Protein AF-0000000080311339 (afdb_homodimer)

pLDDT: mean 95.9, std 7.0, range [43.91, 98.94]

Solvent-accessible surface area (backbone atoms only — not comparable to full-atom values): 16465 Å² total; per-residue (Å²): 103,70,73,50,52,74,76,38,59,63,60,58,50,48,17,51,49,22,22,53,54,33,23,54,54,43,28,53,32,25,46,49,15,40,75,66,72,46,72,37,59,58,31,34,55,30,11,44,44,41,32,38,57,71,41,39,68,38,54,47,36,11,45,46,13,44,55,52,16,37,51,41,5,44,51,27,1,46,49,27,18,50,73,60,71,43,64,85,48,75,22,31,88,80,69,44,49,48,74,55,42,22,50,12,36,8,49,5,33,7,50,28,44,18,48,22,53,67,65,72,22,50,23,49,32,16,24,10,34,4,29,34,32,24,39,31,76,56,60,57,74,70,48,54,52,39,43,55,50,36,50,52,52,51,47,51,47,41,43,51,56,36,41,74,66,69,39,86,48,46,84,37,63,38,77,70,131,102,70,71,51,53,75,75,38,60,64,60,58,50,49,18,50,49,23,22,53,52,32,24,54,56,44,28,54,32,26,47,48,15,39,76,68,71,45,71,36,58,61,32,33,55,28,11,44,45,40,32,38,57,73,41,38,68,38,55,48,36,12,43,45,13,43,54,51,17,37,50,42,4,44,50,28,1,46,49,26,18,50,73,60,71,43,66,84,49,75,22,32,88,80,70,44,50,47,74,55,42,23,50,11,35,9,49,5,32,6,50,28,42,18,48,22,53,68,64,71,21,51,21,47,33,15,23,10,34,4,28,35,33,23,39,30,76,55,62,58,73,70,49,54,51,38,44,54,50,36,50,50,51,51,46,51,48,43,43,50,55,35,43,74,65,68,40,87,48,46,86,35,64,39,74,69,130

Sequence (354 aa):
MSALLERFPERTVWAGFVFVAGFAAIAALAAVARATGSPFIFPSLGATAFLHFTTPLAPSASPRNTLVGHAIGIACGFGALWLVGLDEAPSAILAGVSDARVIAVAASLAATGALMVLLRASHPPAGATALIVSLGLVSGPLHLGVIELAVAALTLQAIVINRLAGIAYPVWTSREPMSALLERFPERTVWAGFVFVAGFAAIAALAAVARATGSPFIFPSLGATAFLHFTTPLAPSASPRNTLVGHAIGIACGFGALWLVGLDEAPSAILAGVSDARVIAVAASLAATGALMVLLRASHPPAGATALIVSLGLVSGPLHLGVIELAVAALTLQAIVINRLAGIAYPVWTSREP

Radius of gyration: 18.61 Å; Cα contacts (8 Å, |Δi|>4): 719; chains: 2; bounding box: 55×47×41 Å

InterPro domains:
  IPR007065 HPP [PTHR33741] (17-171)
  IPR058581 HPP, transmembrane region [PF04982] (17-170)

Structure (mmCIF, N/CA/C/O backbone):
data_AF-0000000080311339-model_v1
#
loop_
_entity.id
_entity.type
_entity.pdbx_description
1 polymer 'HPP family protein'
#
loop_
_atom_site.group_PDB
_atom_site.id
_atom_site.type_symbol
_atom_site.label_atom_id
_atom_site.label_alt_id
_atom_site.label_comp_id
_atom_site.label_asym_id
_atom_site.label_entity_id
_atom_site.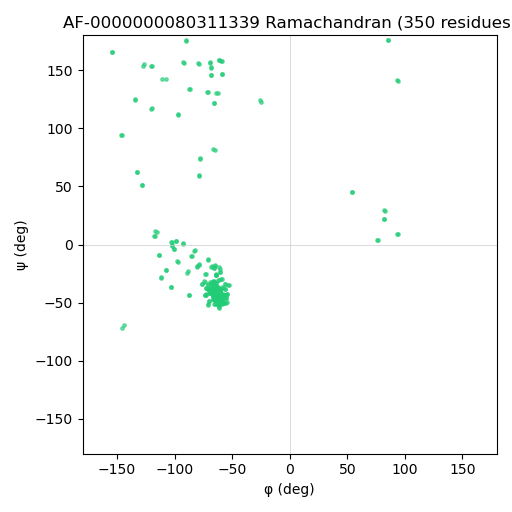label_seq_id
_atom_site.pdbx_PDB_ins_code
_atom_site.Cartn_x
_atom_site.Cartn_y
_atom_site.Cartn_z
_atom_site.occupancy
_atom_site.B_iso_or_equiv
_atom_site.auth_seq_id
_atom_site.auth_comp_id
_atom_site.auth_asym_id
_atom_site.auth_atom_id
_atom_site.pdbx_PDB_model_num
ATOM 1 N N . MET A 1 1 ? 23.734 12.781 7.844 1 74.19 1 MET A N 1
ATOM 2 C CA . MET A 1 1 ? 22.703 13.523 7.125 1 74.19 1 MET A CA 1
ATOM 3 C C . MET A 1 1 ? 22.984 15.023 7.156 1 74.19 1 MET A C 1
ATOM 5 O O . MET A 1 1 ? 22.922 15.688 6.121 1 74.19 1 MET A O 1
ATOM 9 N N . SER A 1 2 ? 23.453 15.562 8.25 1 74.94 2 SER A N 1
ATOM 10 C CA . SER A 1 2 ? 23.688 16.984 8.398 1 74.94 2 SER A CA 1
ATOM 11 C C . SER A 1 2 ? 24.797 17.469 7.469 1 74.94 2 SER A C 1
ATOM 13 O O . SER A 1 2 ? 24.688 18.531 6.859 1 74.94 2 SER A O 1
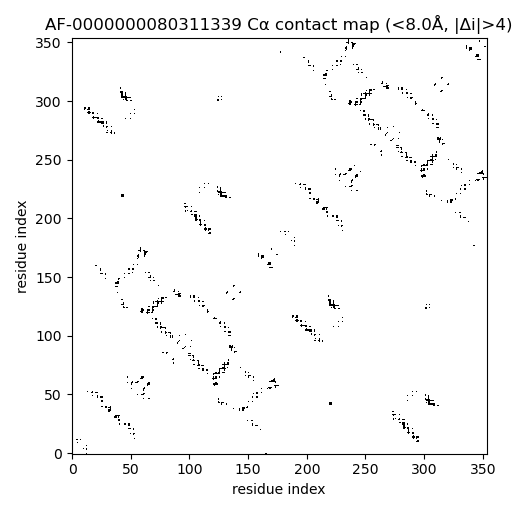ATOM 15 N N . ALA A 1 3 ? 25.812 16.703 7.363 1 83.06 3 ALA A N 1
ATOM 16 C CA . ALA A 1 3 ? 26.922 17.094 6.512 1 83.06 3 ALA A CA 1
ATOM 17 C C . ALA A 1 3 ? 26.5 17.172 5.047 1 83.06 3 ALA A C 1
ATOM 19 O O . ALA A 1 3 ? 26.953 18.047 4.305 1 83.06 3 ALA A O 1
ATOM 20 N N . LEU A 1 4 ? 25.609 16.219 4.629 1 83 4 LEU A N 1
ATOM 21 C CA . LEU A 1 4 ? 25.125 16.188 3.252 1 83 4 LEU A CA 1
ATOM 22 C C . LEU A 1 4 ? 24.219 17.375 2.961 1 83 4 LEU A C 1
ATOM 24 O O . LEU A 1 4 ? 24.219 17.891 1.843 1 83 4 LEU A O 1
ATOM 28 N N . LEU A 1 5 ? 23.547 17.75 3.99 1 84.88 5 LEU A N 1
ATOM 29 C CA . LEU A 1 5 ? 22.609 18.859 3.855 1 84.88 5 LEU A CA 1
ATOM 30 C C . LEU A 1 5 ? 23.344 20.172 3.623 1 84.88 5 LEU A C 1
ATOM 32 O O . LEU A 1 5 ? 22.75 21.141 3.156 1 84.88 5 LEU A O 1
ATOM 36 N N . GLU A 1 6 ? 24.578 20.188 3.949 1 86.94 6 GLU A N 1
ATOM 37 C CA . GLU A 1 6 ? 25.406 21.375 3.695 1 86.94 6 GLU A CA 1
ATOM 38 C C . GLU A 1 6 ? 25.875 21.422 2.242 1 86.94 6 GLU A C 1
ATOM 40 O O . GLU A 1 6 ? 26.219 22.484 1.728 1 86.94 6 GLU A O 1
ATOM 45 N N . ARG A 1 7 ? 25.812 20.281 1.612 1 90.44 7 ARG A N 1
ATOM 46 C CA . ARG A 1 7 ? 26.438 20.188 0.298 1 90.44 7 ARG A CA 1
ATOM 47 C C . ARG A 1 7 ? 25.391 20.031 -0.799 1 90.44 7 ARG A C 1
ATOM 49 O O . ARG A 1 7 ? 25.609 20.453 -1.936 1 90.44 7 ARG A O 1
ATOM 56 N N . PHE A 1 8 ? 24.234 19.438 -0.446 1 90.94 8 PHE A N 1
ATOM 57 C CA . PHE A 1 8 ? 23.203 19.094 -1.429 1 90.94 8 PHE A CA 1
ATOM 58 C C . PHE A 1 8 ? 21.859 19.656 -1.016 1 90.94 8 PHE A C 1
ATOM 60 O O . PHE A 1 8 ? 21.609 19.922 0.166 1 90.94 8 PHE A O 1
ATOM 67 N N . PRO A 1 9 ? 21.031 19.875 -2.088 1 93.88 9 PRO A N 1
ATOM 68 C CA . PRO A 1 9 ? 19.688 20.312 -1.741 1 93.88 9 PRO A CA 1
ATOM 69 C C . PRO A 1 9 ? 18.953 19.312 -0.837 1 93.88 9 PRO A C 1
ATOM 71 O O . PRO A 1 9 ? 19.156 18.094 -0.97 1 93.88 9 PRO A O 1
ATOM 74 N N . GLU A 1 10 ? 18.125 19.859 0.021 1 94.62 10 GLU A N 1
ATOM 75 C CA . GLU A 1 10 ? 17.422 19.078 1.03 1 94.62 10 GLU A CA 1
ATOM 76 C C . GLU A 1 10 ? 16.641 17.922 0.394 1 94.62 10 GLU A C 1
ATOM 78 O O . GLU A 1 10 ? 16.656 16.797 0.902 1 94.62 10 GLU A O 1
ATOM 83 N N . ARG A 1 11 ? 16 18.156 -0.676 1 96.38 11 ARG A N 1
ATOM 84 C CA . ARG A 1 11 ? 15.18 17.156 -1.339 1 96.38 11 ARG A CA 1
ATOM 85 C C . ARG A 1 11 ? 16.047 16 -1.859 1 96.38 11 ARG A C 1
ATOM 87 O O . ARG A 1 11 ? 15.641 14.844 -1.793 1 96.38 11 ARG A O 1
ATOM 94 N N . THR A 1 12 ? 17.203 16.281 -2.375 1 97.06 12 THR A N 1
ATOM 95 C CA . THR A 1 12 ? 18.125 15.258 -2.883 1 97.06 12 THR A CA 1
ATOM 96 C C . THR A 1 12 ? 18.656 14.398 -1.743 1 97.06 12 THR A C 1
ATOM 98 O O . THR A 1 12 ? 18.781 13.18 -1.882 1 97.06 12 THR A O 1
ATOM 101 N N . VAL A 1 13 ? 18.953 15.039 -0.673 1 97.12 13 VAL A N 1
ATOM 102 C CA . VAL A 1 13 ? 19.453 14.312 0.491 1 97.12 13 VAL A CA 1
ATOM 103 C C . VAL A 1 13 ? 18.359 13.383 1.021 1 97.12 13 VAL A C 1
ATOM 105 O O . VAL A 1 13 ? 18.625 12.219 1.346 1 97.12 13 VAL A O 1
ATOM 108 N N . TRP A 1 14 ? 17.172 13.953 1.056 1 97.31 14 TRP A N 1
ATOM 109 C CA . TRP A 1 14 ? 16.047 13.156 1.528 1 97.31 14 TRP A CA 1
ATOM 110 C C . TRP A 1 14 ? 15.789 11.977 0.597 1 97.31 14 TRP A C 1
ATOM 112 O O . TRP A 1 14 ? 15.547 10.859 1.055 1 97.31 14 TRP A O 1
ATOM 122 N N . ALA A 1 15 ? 15.867 12.25 -0.652 1 98.44 15 ALA A N 1
ATOM 123 C CA . ALA A 1 15 ? 15.703 11.18 -1.634 1 98.44 15 ALA A CA 1
ATOM 124 C C . ALA A 1 15 ? 16.766 10.102 -1.452 1 98.44 15 ALA A C 1
ATOM 126 O O . ALA A 1 15 ? 16.469 8.906 -1.574 1 98.44 15 ALA A O 1
ATOM 127 N N . GLY A 1 16 ? 17.984 10.492 -1.188 1 98.38 16 GLY A N 1
ATOM 128 C CA . GLY A 1 16 ? 19.062 9.547 -0.918 1 98.38 16 GLY A CA 1
ATOM 129 C C . GLY A 1 16 ? 18.812 8.711 0.322 1 98.38 16 GLY A C 1
ATOM 130 O O . GLY A 1 16 ? 19.047 7.496 0.312 1 98.38 16 GLY A O 1
ATOM 131 N N . PHE A 1 17 ? 18.328 9.398 1.363 1 98.5 17 PHE A N 1
ATOM 132 C CA . PHE A 1 17 ? 18 8.688 2.592 1 98.5 17 PHE A CA 1
ATOM 133 C C . PHE A 1 17 ? 16.922 7.641 2.34 1 98.5 17 PHE A C 1
ATOM 135 O O . PHE A 1 17 ? 17.062 6.488 2.762 1 98.5 17 PHE A O 1
ATOM 142 N N . VAL A 1 18 ? 15.914 8.047 1.629 1 98.81 18 VAL A N 1
ATOM 143 C CA . VAL A 1 18 ? 14.789 7.16 1.328 1 98.81 18 VAL A CA 1
ATOM 144 C C . VAL A 1 18 ? 15.273 5.98 0.492 1 98.81 18 VAL A C 1
ATOM 146 O O . VAL A 1 18 ? 14.867 4.84 0.724 1 98.81 18 VAL A O 1
ATOM 149 N N . PHE A 1 19 ? 16.141 6.215 -0.416 1 98.94 19 PHE A N 1
ATOM 150 C CA . PHE A 1 19 ? 16.703 5.164 -1.259 1 98.94 19 PHE A CA 1
ATOM 151 C C . PHE A 1 19 ? 17.469 4.148 -0.421 1 98.94 19 PHE A C 1
ATOM 153 O O . PHE A 1 19 ? 17.188 2.947 -0.482 1 98.94 19 PHE A O 1
ATOM 160 N N . VAL A 1 20 ? 18.375 4.629 0.403 1 98.88 20 VAL A N 1
ATOM 161 C CA . VAL A 1 20 ? 19.281 3.76 1.157 1 98.88 20 VAL A CA 1
ATOM 162 C C . VAL A 1 20 ? 18.484 3.006 2.227 1 98.88 20 VAL A C 1
ATOM 164 O O . VAL A 1 20 ? 18.641 1.793 2.385 1 98.88 20 VAL A O 1
ATOM 167 N N . ALA A 1 21 ? 17.688 3.74 2.953 1 98.94 21 ALA A N 1
ATOM 168 C CA . ALA A 1 21 ? 16.891 3.129 4.02 1 98.94 21 ALA A CA 1
ATOM 169 C C . ALA A 1 21 ? 15.938 2.082 3.457 1 98.94 21 ALA A C 1
ATOM 171 O O . ALA A 1 21 ? 15.844 0.974 3.988 1 98.94 21 ALA A O 1
ATOM 172 N N . GLY A 1 22 ? 15.234 2.445 2.363 1 98.94 22 GLY A N 1
ATOM 173 C CA . GLY A 1 22 ? 14.312 1.512 1.733 1 98.94 22 GLY A CA 1
ATOM 174 C C . GLY A 1 22 ? 15 0.276 1.185 1 98.94 22 GLY A C 1
ATOM 175 O O . GLY A 1 22 ? 14.5 -0.841 1.35 1 98.94 22 GLY A O 1
ATOM 176 N N . PHE A 1 23 ? 16.141 0.493 0.56 1 98.94 23 PHE A N 1
ATOM 177 C CA . PHE A 1 23 ? 16.891 -0.626 0.013 1 98.94 23 PHE A CA 1
ATOM 178 C C . PHE A 1 23 ? 17.312 -1.591 1.118 1 98.94 23 PHE A C 1
ATOM 180 O O . PHE A 1 23 ? 17.078 -2.799 1.013 1 98.94 23 PHE A O 1
ATOM 187 N N . ALA A 1 24 ? 17.906 -1.063 2.121 1 98.94 24 ALA A N 1
ATOM 188 C CA . ALA A 1 24 ? 18.422 -1.883 3.217 1 98.94 24 ALA A CA 1
ATOM 189 C C . ALA A 1 24 ? 17.297 -2.654 3.896 1 98.94 24 ALA A C 1
ATOM 191 O O . ALA A 1 24 ? 17.422 -3.852 4.16 1 98.94 24 ALA A O 1
ATOM 192 N N . ALA A 1 25 ? 16.203 -1.975 4.18 1 98.94 25 ALA A N 1
ATOM 193 C CA . ALA A 1 25 ? 15.102 -2.582 4.91 1 98.94 25 ALA A CA 1
ATOM 194 C C . ALA A 1 25 ? 14.469 -3.715 4.109 1 98.94 25 ALA A C 1
ATOM 196 O O . ALA A 1 25 ? 14.281 -4.82 4.625 1 98.94 25 ALA A O 1
ATOM 197 N N . ILE A 1 26 ? 14.18 -3.49 2.842 1 98.94 26 ILE A N 1
ATOM 198 C CA . ILE A 1 26 ? 13.492 -4.469 2.004 1 98.94 26 ILE A CA 1
ATOM 199 C C . ILE A 1 26 ? 14.445 -5.613 1.664 1 98.94 26 ILE A C 1
ATOM 201 O O . ILE A 1 26 ? 14.047 -6.777 1.639 1 98.94 26 ILE A O 1
ATOM 205 N N . ALA A 1 27 ? 15.734 -5.309 1.441 1 98.94 27 ALA A N 1
ATOM 206 C CA . ALA A 1 27 ? 16.719 -6.355 1.17 1 98.94 27 ALA A CA 1
ATOM 207 C C . ALA A 1 27 ? 16.828 -7.328 2.338 1 98.94 27 ALA A C 1
ATOM 209 O O . ALA A 1 27 ? 16.922 -8.539 2.137 1 98.94 27 ALA A O 1
ATOM 210 N N . ALA A 1 28 ? 16.844 -6.809 3.506 1 98.94 28 ALA A N 1
ATOM 211 C CA . ALA A 1 28 ? 16.953 -7.652 4.691 1 98.94 28 ALA A CA 1
ATOM 212 C C . ALA A 1 28 ? 15.773 -8.617 4.785 1 98.94 28 ALA A C 1
ATOM 214 O O . ALA A 1 28 ? 15.953 -9.812 5.043 1 98.94 28 ALA A O 1
ATOM 215 N N . LEU A 1 29 ? 14.57 -8.109 4.574 1 98.94 29 LEU A N 1
ATOM 216 C CA . LEU A 1 29 ? 13.383 -8.953 4.656 1 98.94 29 LEU A CA 1
ATOM 217 C C . LEU A 1 29 ? 13.352 -9.961 3.514 1 98.94 29 LEU A C 1
ATOM 219 O O . LEU A 1 29 ? 12.961 -11.117 3.711 1 98.94 29 LEU A O 1
ATOM 223 N N . ALA A 1 30 ? 13.719 -9.523 2.35 1 98.88 30 ALA A N 1
ATOM 224 C CA . ALA A 1 30 ? 13.773 -10.422 1.199 1 98.88 30 ALA A CA 1
ATOM 225 C C . ALA A 1 30 ? 14.805 -11.523 1.411 1 98.88 30 ALA A C 1
ATOM 227 O O . ALA A 1 30 ? 14.602 -12.664 0.979 1 98.88 30 ALA A O 1
ATOM 228 N N . ALA A 1 31 ? 15.906 -11.195 2.047 1 98.88 31 ALA A N 1
ATOM 229 C CA . ALA A 1 31 ? 16.922 -12.195 2.365 1 98.88 31 ALA A CA 1
ATOM 230 C C . ALA A 1 31 ? 16.375 -13.242 3.33 1 98.88 31 ALA A C 1
ATOM 232 O O . ALA A 1 31 ? 16.703 -14.43 3.219 1 98.88 31 ALA A O 1
ATOM 233 N N . VAL A 1 32 ? 15.602 -12.82 4.277 1 98.81 32 VAL A N 1
ATOM 234 C CA . VAL A 1 32 ? 14.961 -13.766 5.195 1 98.81 32 VAL A CA 1
ATOM 235 C C . VAL A 1 32 ? 14.016 -14.68 4.426 1 98.81 32 VAL A C 1
ATOM 237 O O . VAL A 1 32 ? 13.977 -15.891 4.664 1 98.81 32 VAL A O 1
ATOM 240 N N . ALA A 1 33 ? 13.234 -14.047 3.521 1 98.5 33 ALA A N 1
ATOM 241 C CA . ALA A 1 33 ? 12.344 -14.844 2.684 1 98.5 33 ALA A CA 1
ATOM 242 C C . ALA A 1 33 ? 13.125 -15.883 1.883 1 98.5 33 ALA A C 1
ATOM 244 O O . ALA A 1 33 ? 12.695 -17.031 1.771 1 98.5 33 ALA A O 1
ATOM 245 N N . ARG A 1 34 ? 14.234 -15.438 1.341 1 98.38 34 ARG A N 1
ATOM 246 C CA . ARG A 1 34 ? 15.094 -16.328 0.569 1 98.38 34 ARG A CA 1
ATOM 247 C C . ARG A 1 34 ? 15.617 -17.469 1.435 1 98.38 34 ARG A C 1
ATOM 249 O O . ARG A 1 34 ? 15.609 -18.625 1.013 1 98.38 34 ARG A O 1
ATOM 256 N N . ALA A 1 35 ? 16.016 -17.203 2.588 1 98.38 35 ALA A N 1
ATOM 257 C CA . ALA A 1 35 ? 16.656 -18.172 3.471 1 98.38 35 ALA A CA 1
ATOM 258 C C . ALA A 1 35 ? 15.625 -19.156 4.039 1 98.38 35 ALA A C 1
ATOM 260 O O . ALA A 1 35 ? 15.938 -20.328 4.27 1 98.38 35 ALA A O 1
ATOM 261 N N . THR A 1 36 ? 14.383 -18.719 4.246 1 97.12 36 THR A N 1
ATOM 262 C CA . THR A 1 36 ? 13.422 -19.547 4.98 1 97.12 36 THR A CA 1
ATOM 263 C C . THR A 1 36 ? 12.383 -20.125 4.039 1 97.12 36 THR A C 1
ATOM 265 O O . THR A 1 36 ? 11.672 -21.078 4.395 1 97.12 36 THR A O 1
ATOM 268 N N . GLY A 1 37 ? 12.211 -19.516 2.936 1 95.69 37 GLY A N 1
ATOM 269 C CA . GLY A 1 37 ? 11.141 -19.906 2.037 1 95.69 37 GLY A CA 1
ATOM 270 C C . GLY A 1 37 ? 9.773 -19.422 2.492 1 95.69 37 GLY A C 1
ATOM 271 O O . GLY A 1 37 ? 8.758 -19.766 1.879 1 95.69 37 GLY A O 1
ATOM 272 N N . SER A 1 38 ? 9.742 -18.656 3.572 1 95.44 38 SER A N 1
ATOM 273 C CA . SER A 1 38 ? 8.5 -18.125 4.105 1 95.44 38 SER A CA 1
ATOM 274 C C . SER A 1 38 ? 8.203 -16.734 3.529 1 95.44 38 SER A C 1
ATOM 276 O O . SER A 1 38 ? 9.109 -16.062 3.045 1 95.44 38 SER A O 1
ATOM 278 N N . PRO A 1 39 ? 6.988 -16.344 3.531 1 95.62 39 PRO A N 1
ATOM 279 C CA . PRO A 1 39 ? 6.625 -15.086 2.871 1 95.62 39 PRO A CA 1
ATOM 280 C C . PRO A 1 39 ? 6.977 -13.859 3.707 1 95.62 39 PRO A C 1
ATOM 282 O O . PRO A 1 39 ? 6.086 -13.117 4.129 1 95.62 39 PRO A O 1
ATOM 285 N N . PHE A 1 40 ? 8.266 -13.5 3.797 1 98.38 40 PHE A N 1
ATOM 286 C CA . PHE A 1 40 ? 8.75 -12.352 4.551 1 98.38 40 PHE A CA 1
ATOM 287 C C . PHE A 1 40 ? 8.852 -11.125 3.656 1 98.38 40 PHE A C 1
ATOM 289 O O . PHE A 1 40 ? 9.297 -10.062 4.102 1 98.38 40 PHE A O 1
ATOM 296 N N . ILE A 1 41 ? 8.492 -11.297 2.4 1 98.5 41 ILE A N 1
ATOM 297 C CA . ILE A 1 41 ? 8.438 -10.164 1.479 1 98.5 41 ILE A CA 1
ATOM 298 C C . ILE A 1 41 ? 7.141 -10.211 0.682 1 98.5 41 ILE A C 1
ATOM 300 O O . ILE A 1 41 ? 6.797 -11.242 0.101 1 98.5 41 ILE A O 1
ATOM 304 N N . PHE A 1 42 ? 6.359 -9.148 0.71 1 98 42 PHE A N 1
ATOM 305 C CA . PHE A 1 42 ? 5.074 -9.008 0.037 1 98 42 PHE A CA 1
ATOM 306 C C . PHE A 1 42 ? 4.77 -7.543 -0.245 1 98 42 PHE A C 1
ATOM 308 O O . PHE A 1 42 ? 5.391 -6.652 0.333 1 98 42 PHE A O 1
ATOM 315 N N . PRO A 1 43 ? 3.871 -7.23 -1.036 1 98.56 43 PRO A N 1
ATOM 316 C CA . PRO A 1 43 ? 3.719 -5.895 -1.614 1 98.56 43 PRO A CA 1
ATOM 317 C C . PRO A 1 43 ? 3.473 -4.82 -0.558 1 98.56 43 PRO A C 1
ATOM 319 O O . PRO A 1 43 ? 4.047 -3.729 -0.636 1 98.56 43 PRO A O 1
ATOM 322 N N . SER A 1 44 ? 2.668 -5.07 0.471 1 98.88 44 SER A N 1
ATOM 323 C CA . SER A 1 44 ? 2.297 -4.023 1.416 1 98.88 44 SER A CA 1
ATOM 324 C C . SER A 1 44 ? 3.508 -3.535 2.203 1 98.88 44 SER A C 1
ATOM 326 O O . SER A 1 44 ? 3.508 -2.414 2.719 1 98.88 44 SER A O 1
ATOM 328 N N . LEU A 1 45 ? 4.586 -4.312 2.279 1 98.94 45 LEU A N 1
ATOM 329 C CA . LEU A 1 45 ? 5.812 -3.887 2.943 1 98.94 45 LEU A CA 1
ATOM 330 C C . LEU A 1 45 ? 6.457 -2.725 2.199 1 98.94 45 LEU A C 1
ATOM 332 O O . LEU A 1 45 ? 7.094 -1.865 2.812 1 98.94 45 LEU A O 1
ATOM 336 N N . GLY A 1 46 ? 6.285 -2.729 0.891 1 98.94 46 GLY A N 1
ATOM 337 C CA . GLY A 1 46 ? 6.793 -1.604 0.121 1 98.94 46 GLY A CA 1
ATOM 338 C C . GLY A 1 46 ? 6.156 -0.282 0.5 1 98.94 46 GLY A C 1
ATOM 339 O O . GLY A 1 46 ? 6.852 0.716 0.693 1 98.94 46 GLY A O 1
ATOM 340 N N . ALA A 1 47 ? 4.836 -0.31 0.591 1 98.94 47 ALA A N 1
ATOM 341 C CA . ALA A 1 47 ? 4.109 0.892 0.993 1 98.94 47 ALA A CA 1
ATOM 342 C C . ALA A 1 47 ? 4.465 1.296 2.422 1 98.94 47 ALA A C 1
ATOM 344 O O . ALA A 1 47 ? 4.625 2.482 2.715 1 98.94 47 ALA A O 1
ATOM 345 N N . THR A 1 48 ? 4.605 0.341 3.303 1 98.94 48 THR A N 1
ATOM 346 C CA . THR A 1 48 ? 4.961 0.603 4.691 1 98.94 48 THR A CA 1
ATOM 347 C C . THR A 1 48 ? 6.363 1.202 4.789 1 98.94 48 THR A C 1
ATOM 349 O O . THR A 1 48 ? 6.566 2.211 5.465 1 98.94 48 THR A O 1
ATOM 352 N N . ALA A 1 49 ? 7.32 0.592 4.105 1 98.94 49 ALA A N 1
ATOM 353 C CA . ALA A 1 49 ? 8.688 1.105 4.121 1 98.94 49 ALA A CA 1
ATOM 354 C C . ALA A 1 49 ? 8.742 2.537 3.598 1 98.94 49 ALA A C 1
ATOM 356 O O . ALA A 1 49 ? 9.422 3.391 4.172 1 98.94 49 ALA A O 1
ATOM 357 N N . PHE A 1 50 ? 8.031 2.752 2.535 1 98.94 50 PHE A N 1
ATOM 358 C CA . PHE A 1 50 ? 7.996 4.098 1.973 1 98.94 50 PHE A CA 1
ATOM 359 C C . PHE A 1 50 ? 7.52 5.105 3.014 1 98.94 50 PHE A C 1
ATOM 361 O O . PHE A 1 50 ? 8.133 6.16 3.191 1 98.94 50 PHE A O 1
ATOM 368 N N . LEU A 1 51 ? 6.473 4.809 3.727 1 98.56 51 LEU A N 1
ATOM 369 C CA . LEU A 1 51 ? 5.949 5.711 4.746 1 98.56 51 LEU A CA 1
ATOM 370 C C . LEU A 1 51 ? 6.965 5.902 5.871 1 98.56 51 LEU A C 1
ATOM 372 O O . LEU A 1 51 ? 7.191 7.031 6.32 1 98.56 51 LEU A O 1
ATOM 376 N N . HIS A 1 52 ? 7.527 4.828 6.25 1 98.81 52 HIS A N 1
ATOM 377 C CA . HIS A 1 52 ? 8.461 4.859 7.371 1 98.81 52 HIS A CA 1
ATOM 378 C C . HIS A 1 52 ? 9.633 5.797 7.09 1 98.81 52 HIS A C 1
ATOM 380 O O . HIS A 1 52 ? 10.172 6.418 8.008 1 98.81 52 HIS A O 1
ATOM 386 N N . PHE A 1 53 ? 9.961 5.93 5.84 1 98.75 53 PHE A N 1
ATOM 387 C CA . PHE A 1 53 ? 11.219 6.613 5.57 1 98.75 53 PHE A CA 1
ATOM 388 C C . PHE A 1 53 ? 10.977 7.945 4.871 1 98.75 53 PHE A C 1
ATOM 390 O O . PHE A 1 53 ? 11.883 8.773 4.781 1 98.75 53 PHE A O 1
ATOM 397 N N . THR A 1 54 ? 9.742 8.195 4.449 1 98.44 54 THR A N 1
ATOM 398 C CA . THR A 1 54 ? 9.453 9.484 3.822 1 98.44 54 THR A CA 1
ATOM 399 C C . THR A 1 54 ? 8.727 10.406 4.793 1 98.44 54 THR A C 1
ATOM 401 O O . THR A 1 54 ? 8.898 11.625 4.746 1 98.44 54 THR A O 1
ATOM 404 N N . THR A 1 55 ? 7.852 9.844 5.605 1 97.38 55 THR A N 1
ATOM 405 C CA . THR A 1 55 ? 7.102 10.617 6.586 1 97.38 55 THR A CA 1
ATOM 406 C C . THR A 1 55 ? 7.129 9.945 7.953 1 97.38 55 THR A C 1
ATOM 408 O O . THR A 1 55 ? 6.078 9.656 8.531 1 97.38 55 THR A O 1
ATOM 411 N N . PRO A 1 56 ? 8.32 9.812 8.508 1 97.5 56 PRO A N 1
ATOM 412 C CA . PRO A 1 56 ? 8.5 8.984 9.695 1 97.5 56 PRO A CA 1
ATOM 413 C C . PRO A 1 56 ? 7.758 9.531 10.914 1 97.5 56 PRO A C 1
ATOM 415 O O . PRO A 1 56 ? 7.449 8.781 11.844 1 97.5 56 PRO A O 1
ATOM 418 N N . LEU A 1 57 ? 7.375 10.805 10.867 1 97.06 57 LEU A N 1
ATOM 419 C CA . LEU A 1 57 ? 6.773 11.391 12.062 1 97.06 57 LEU A CA 1
ATOM 420 C C . LEU A 1 57 ? 5.254 11.445 11.938 1 97.06 57 LEU A C 1
ATOM 422 O O . LEU A 1 57 ? 4.559 11.805 12.891 1 97.06 57 LEU A O 1
ATOM 426 N N . ALA A 1 58 ? 4.75 11.047 10.797 1 96.5 58 ALA A N 1
ATOM 427 C CA . ALA A 1 58 ? 3.303 11 10.617 1 96.5 58 ALA A CA 1
ATOM 428 C C . ALA A 1 58 ? 2.676 9.906 11.477 1 96.5 58 ALA A C 1
ATOM 430 O O . ALA A 1 58 ? 3.248 8.82 11.625 1 96.5 58 ALA A O 1
ATOM 431 N N . PRO A 1 59 ? 1.498 10.148 11.953 1 96.81 59 PRO A N 1
ATOM 432 C CA . PRO A 1 59 ? 0.823 9.117 12.742 1 96.81 59 PRO A CA 1
ATOM 433 C C . PRO A 1 59 ? 0.677 7.797 11.984 1 96.81 59 PRO A C 1
ATOM 435 O O . PRO A 1 59 ? 0.795 6.723 12.586 1 96.81 59 PRO A O 1
ATOM 438 N N . SER A 1 60 ? 0.488 7.832 10.719 1 97.25 60 SER A N 1
ATOM 439 C CA . SER A 1 60 ? 0.261 6.637 9.914 1 97.25 60 SER A CA 1
ATOM 440 C C . SER A 1 60 ? 1.532 5.805 9.789 1 97.25 60 SER A C 1
ATOM 442 O O . SER A 1 60 ? 1.483 4.645 9.375 1 97.25 60 SER A O 1
ATOM 444 N N . ALA A 1 61 ? 2.656 6.402 10.172 1 98.19 61 ALA A N 1
ATOM 445 C CA . ALA A 1 61 ? 3.932 5.691 10.094 1 98.19 61 ALA A CA 1
ATOM 446 C C . ALA A 1 61 ? 4.359 5.188 11.469 1 98.19 61 ALA A C 1
ATOM 448 O O . ALA A 1 61 ? 5.391 4.523 11.602 1 98.19 61 ALA A O 1
ATOM 449 N N . SER A 1 62 ? 3.568 5.461 12.492 1 98.44 62 SER A N 1
ATOM 450 C CA . SER A 1 62 ? 3.941 5.059 13.844 1 98.44 62 SER A CA 1
ATOM 451 C C . SER A 1 62 ? 3.908 3.541 14 1 98.44 62 SER A C 1
ATOM 453 O O . SER A 1 62 ? 3.146 2.859 13.312 1 98.44 62 SER A O 1
ATOM 455 N N . PRO A 1 63 ? 4.703 3.016 14.898 1 98.62 63 PRO A N 1
ATOM 456 C CA . PRO A 1 63 ? 4.691 1.572 15.148 1 98.62 63 PRO A CA 1
ATOM 457 C C . PRO A 1 63 ? 3.311 1.051 15.531 1 98.62 63 PRO A C 1
ATOM 459 O O . PRO A 1 63 ? 2.898 -0.016 15.07 1 98.62 63 PRO A O 1
ATOM 462 N N . ARG A 1 64 ? 2.572 1.782 16.281 1 98.62 64 ARG A N 1
ATOM 463 C CA . ARG A 1 64 ? 1.23 1.358 16.672 1 98.62 64 ARG A CA 1
ATOM 464 C C . ARG A 1 64 ? 0.336 1.187 15.445 1 98.62 64 ARG A C 1
ATOM 466 O O . ARG A 1 64 ? -0.261 0.125 15.25 1 98.62 64 ARG A O 1
ATOM 473 N N . ASN A 1 65 ? 0.266 2.227 14.656 1 98.75 65 ASN A N 1
ATOM 474 C CA . ASN A 1 65 ? -0.637 2.186 13.516 1 98.75 65 ASN A CA 1
ATOM 475 C C . ASN A 1 65 ? -0.189 1.152 12.484 1 98.75 65 ASN A C 1
ATOM 477 O O . ASN A 1 65 ? -1.02 0.536 11.812 1 98.75 65 ASN A O 1
ATOM 481 N N . THR A 1 66 ? 1.112 0.968 12.414 1 98.88 66 THR A N 1
ATOM 482 C CA . THR A 1 66 ? 1.648 -0.029 11.492 1 98.88 66 THR A CA 1
ATOM 483 C C . THR A 1 66 ? 1.212 -1.433 11.906 1 98.88 66 THR A C 1
ATOM 485 O O . THR A 1 66 ? 0.637 -2.17 11.102 1 98.88 66 THR A O 1
ATOM 488 N N . LEU A 1 67 ? 1.435 -1.73 13.156 1 98.88 67 LEU A N 1
ATOM 489 C CA . LEU A 1 67 ? 1.166 -3.082 13.633 1 98.88 67 LEU A CA 1
ATOM 490 C C . LEU A 1 67 ? -0.334 -3.336 13.734 1 98.88 67 LEU A C 1
ATOM 492 O O . LEU A 1 67 ? -0.823 -4.383 13.305 1 98.88 67 LEU A O 1
ATOM 496 N N . VAL A 1 68 ? -1.073 -2.387 14.25 1 98.75 68 VAL A N 1
ATOM 497 C CA . VAL A 1 68 ? -2.516 -2.535 14.406 1 98.75 68 VAL A CA 1
ATOM 498 C C . VAL A 1 68 ? -3.188 -2.551 13.031 1 98.75 68 VAL A C 1
ATOM 500 O O . VAL A 1 68 ? -4.086 -3.355 12.781 1 98.75 68 VAL A O 1
ATOM 503 N N . GLY A 1 69 ? -2.748 -1.688 12.148 1 98.88 69 GLY A N 1
ATOM 504 C CA . GLY A 1 69 ? -3.314 -1.639 10.805 1 98.88 69 GLY A CA 1
ATOM 505 C C . GLY A 1 69 ? -3.18 -2.947 10.055 1 98.88 69 GLY A C 1
ATOM 506 O O . GLY A 1 69 ? -4.164 -3.469 9.523 1 98.88 69 GLY A O 1
ATOM 507 N N . HIS A 1 70 ? -1.983 -3.467 10.031 1 98.94 70 HIS A N 1
ATOM 508 C CA . HIS A 1 70 ? -1.768 -4.723 9.32 1 98.94 70 HIS A CA 1
ATOM 509 C C . HIS A 1 70 ? -2.545 -5.863 9.977 1 98.94 70 HIS A C 1
ATOM 511 O O . HIS A 1 70 ? -3.074 -6.734 9.281 1 98.94 70 HIS A O 1
ATOM 517 N N . ALA A 1 71 ? -2.604 -5.855 11.297 1 98.81 71 ALA A N 1
ATOM 518 C CA . ALA A 1 71 ? -3.391 -6.875 11.984 1 98.81 71 ALA A CA 1
ATOM 519 C C . ALA A 1 71 ? -4.859 -6.805 11.57 1 98.81 71 ALA A C 1
ATOM 521 O O . ALA A 1 71 ? -5.492 -7.836 11.336 1 98.81 71 ALA A O 1
ATOM 522 N N . ILE A 1 72 ? -5.398 -5.633 11.477 1 98.88 72 ILE A N 1
ATOM 523 C CA . ILE A 1 72 ? -6.77 -5.434 11.023 1 98.88 72 ILE A CA 1
ATOM 524 C C . ILE A 1 72 ? -6.918 -5.945 9.586 1 98.88 72 ILE A C 1
ATOM 526 O O . ILE A 1 72 ? -7.871 -6.66 9.273 1 98.88 72 ILE A O 1
ATOM 530 N N . GLY A 1 73 ? -5.98 -5.598 8.711 1 98.88 73 GLY A N 1
ATOM 531 C CA . GLY A 1 73 ? -6.012 -6.055 7.328 1 98.88 73 GLY A CA 1
ATOM 532 C C . GLY A 1 73 ? -6.016 -7.566 7.199 1 98.88 73 GLY A C 1
ATOM 533 O O . GLY A 1 73 ? -6.793 -8.125 6.422 1 98.88 73 GLY A O 1
ATOM 534 N N . ILE A 1 74 ? -5.133 -8.172 7.988 1 98.62 74 ILE A N 1
ATOM 535 C CA . ILE A 1 74 ? -5.039 -9.625 7.98 1 98.62 74 ILE A CA 1
ATOM 536 C C . ILE A 1 74 ? -6.371 -10.227 8.43 1 98.62 74 ILE A C 1
ATOM 538 O O . ILE A 1 74 ? -6.902 -11.125 7.77 1 98.62 74 ILE A O 1
ATOM 542 N N . ALA A 1 75 ? -6.895 -9.742 9.523 1 98.31 75 ALA A N 1
ATOM 543 C CA . ALA A 1 75 ? -8.125 -10.281 10.094 1 98.31 75 ALA A CA 1
ATOM 544 C C . ALA A 1 75 ? -9.297 -10.094 9.133 1 98.31 75 ALA A C 1
ATOM 546 O O . ALA A 1 75 ? -10.086 -11.023 8.922 1 98.31 75 ALA A O 1
ATOM 547 N N . CYS A 1 76 ? -9.422 -8.961 8.555 1 98.81 76 CYS A N 1
ATOM 548 C CA . CYS A 1 76 ? -10.531 -8.672 7.648 1 98.81 76 CYS A CA 1
ATOM 549 C C . CYS A 1 76 ? -10.391 -9.461 6.348 1 98.81 76 CYS A C 1
ATOM 551 O O . CYS A 1 76 ? -11.391 -9.93 5.793 1 98.81 76 CYS A O 1
ATOM 553 N N . GLY A 1 77 ? -9.141 -9.547 5.816 1 98.56 77 GLY A N 1
ATOM 554 C CA . GLY A 1 77 ? -8.922 -10.359 4.633 1 98.56 77 GLY A CA 1
ATOM 555 C C . GLY A 1 77 ? -9.305 -11.812 4.828 1 98.56 77 GLY A C 1
ATOM 556 O O . GLY A 1 77 ? -10.055 -12.375 4.027 1 98.56 77 GLY A O 1
ATOM 557 N N . PHE A 1 78 ? -8.789 -12.359 5.926 1 97.75 78 PHE A N 1
ATOM 558 C CA . PHE A 1 78 ? -9.086 -13.75 6.23 1 97.75 78 PHE A CA 1
ATOM 559 C C . PHE A 1 78 ? -10.57 -13.938 6.52 1 97.75 78 PHE A C 1
ATOM 561 O O . PHE A 1 78 ? -11.18 -14.898 6.047 1 97.75 78 PHE A O 1
ATOM 568 N N . GLY A 1 79 ? -11.109 -13.094 7.332 1 97.81 79 GLY A N 1
ATOM 569 C CA . GLY A 1 79 ? -12.531 -13.156 7.641 1 97.81 79 GLY A CA 1
ATOM 570 C C . GLY A 1 79 ? -13.414 -13.109 6.41 1 97.81 79 GLY A C 1
ATOM 571 O O . GLY A 1 79 ? -14.406 -13.836 6.32 1 97.81 79 GLY A O 1
ATOM 572 N N . ALA A 1 80 ? -13.109 -12.242 5.473 1 98.56 80 ALA A N 1
ATOM 573 C CA . ALA A 1 80 ? -13.891 -12.109 4.246 1 98.56 80 ALA A CA 1
ATOM 574 C C . ALA A 1 80 ? -13.844 -13.398 3.428 1 98.56 80 ALA A C 1
ATOM 576 O O . ALA A 1 80 ? -14.852 -13.82 2.859 1 98.56 80 ALA A O 1
ATOM 577 N N . LEU A 1 81 ? -12.633 -14 3.363 1 97.75 81 LEU A N 1
ATOM 578 C CA . LEU A 1 81 ? -12.523 -15.273 2.662 1 97.75 81 LEU A CA 1
ATOM 579 C C . LEU A 1 81 ? -13.383 -16.344 3.328 1 97.75 81 LEU A C 1
ATOM 581 O O . LEU A 1 81 ? -14.07 -17.109 2.646 1 97.75 81 LEU A O 1
ATOM 585 N N . TRP A 1 82 ? -13.289 -16.359 4.609 1 96.81 82 TRP A N 1
ATOM 586 C CA . TRP A 1 82 ? -14.047 -17.344 5.375 1 96.81 82 TRP A CA 1
ATOM 587 C C . TRP A 1 82 ? -15.547 -17.156 5.156 1 96.81 82 TRP A C 1
ATOM 589 O O . TRP A 1 82 ? -16.281 -18.141 4.973 1 96.81 82 TRP A O 1
ATOM 599 N N . LEU A 1 83 ? -15.977 -15.984 5.094 1 97.69 83 LEU A N 1
ATOM 600 C CA . LEU A 1 83 ? -17.391 -15.656 4.961 1 97.69 83 LEU A CA 1
ATOM 601 C C . LEU A 1 83 ? -17.953 -16.156 3.633 1 97.69 83 LEU A C 1
ATOM 603 O O . LEU A 1 83 ? -19.109 -16.547 3.549 1 97.69 83 LEU A O 1
ATOM 607 N N . VAL A 1 84 ? -17.094 -16.141 2.584 1 98.19 84 VAL A N 1
ATOM 608 C CA . VAL A 1 84 ? -17.594 -16.5 1.264 1 98.19 84 VAL A CA 1
ATOM 609 C C . VAL A 1 84 ? -17.172 -17.922 0.918 1 98.19 84 VAL A C 1
ATOM 611 O O . VAL A 1 84 ? -17.344 -18.375 -0.217 1 98.19 84 VAL A O 1
ATOM 614 N N . GLY A 1 85 ? -16.484 -18.625 1.821 1 97.25 85 GLY A N 1
ATOM 615 C CA . GLY A 1 85 ? -16.141 -20.031 1.669 1 97.25 85 GLY A CA 1
ATOM 616 C C . GLY A 1 85 ? -14.906 -20.25 0.817 1 97.25 85 GLY A C 1
ATOM 617 O O . GLY A 1 85 ? -14.812 -21.266 0.107 1 97.25 85 GLY A O 1
ATOM 618 N N . LEU A 1 86 ? -13.977 -19.344 0.797 1 96.25 86 LEU A N 1
ATOM 619 C CA . LEU A 1 86 ? -12.797 -19.438 -0.056 1 96.25 86 LEU A CA 1
ATOM 620 C C . LEU A 1 86 ? -11.531 -19.531 0.781 1 96.25 86 LEU A C 1
ATOM 622 O O . LEU A 1 86 ? -10.422 -19.344 0.267 1 96.25 86 LEU A O 1
ATOM 626 N N . ASP A 1 87 ? -11.68 -19.75 2.098 1 93.06 87 ASP A N 1
ATOM 627 C CA . ASP A 1 87 ? -10.539 -19.75 3.004 1 93.06 87 ASP A CA 1
ATOM 628 C C . ASP A 1 87 ? -9.547 -20.859 2.639 1 93.06 87 ASP A C 1
ATOM 630 O O . ASP A 1 87 ? -8.352 -20.75 2.949 1 93.06 87 ASP A O 1
ATOM 634 N N . GLU A 1 88 ? -9.93 -21.906 1.882 1 92.62 88 GLU A N 1
ATOM 635 C CA . GLU A 1 88 ? -9.039 -22.984 1.468 1 92.62 88 GLU A CA 1
ATOM 636 C C . GLU A 1 88 ? -8.914 -23.047 -0.052 1 92.62 88 GLU A C 1
ATOM 638 O O . GLU A 1 88 ? -8.367 -24.016 -0.597 1 92.62 88 GLU A O 1
ATOM 643 N N . ALA A 1 89 ? -9.469 -22.078 -0.679 1 93.25 89 ALA A N 1
ATOM 644 C CA . ALA A 1 89 ? -9.453 -22.047 -2.139 1 93.25 89 ALA A CA 1
ATOM 645 C C . ALA A 1 89 ? -8.109 -21.562 -2.664 1 93.25 89 ALA A C 1
ATOM 647 O O . ALA A 1 89 ? -7.375 -20.859 -1.959 1 93.25 89 ALA A O 1
ATOM 648 N N . PRO A 1 90 ? -7.781 -21.938 -3.877 1 93.06 90 PRO A N 1
ATOM 649 C CA . PRO A 1 90 ? -6.562 -21.391 -4.488 1 93.06 90 PRO A CA 1
ATOM 650 C C . PRO A 1 90 ? -6.605 -19.875 -4.652 1 93.06 90 PRO A C 1
ATOM 652 O O . PRO A 1 90 ? -7.684 -19.281 -4.617 1 93.06 90 PRO A O 1
ATOM 655 N N . SER A 1 91 ? -5.453 -19.281 -4.773 1 93.94 91 SER A N 1
ATOM 656 C CA . SER A 1 91 ? -5.332 -17.844 -4.973 1 93.94 91 SER A CA 1
ATOM 657 C C . SER A 1 91 ? -6.055 -17.391 -6.238 1 93.94 91 SER A C 1
ATOM 659 O O . SER A 1 91 ? -6.277 -18.203 -7.148 1 93.94 91 SER A O 1
ATOM 661 N N . ALA A 1 92 ? -6.383 -16.188 -6.277 1 94.19 92 ALA A N 1
ATOM 662 C CA . ALA A 1 92 ? -7.031 -15.609 -7.449 1 94.19 92 ALA A CA 1
ATOM 663 C C . ALA A 1 92 ? -6.102 -15.641 -8.656 1 94.19 92 ALA A C 1
ATOM 665 O O . ALA A 1 92 ? -6.566 -15.641 -9.805 1 94.19 92 ALA A O 1
ATOM 666 N N . ILE A 1 93 ? -4.82 -15.648 -8.43 1 87 93 ILE A N 1
ATOM 667 C CA . ILE A 1 93 ? -3.857 -15.727 -9.523 1 87 93 ILE A CA 1
ATOM 668 C C . ILE A 1 93 ? -4.027 -17.047 -10.273 1 87 93 ILE A C 1
ATOM 670 O O . ILE A 1 93 ? -3.93 -17.094 -11.5 1 87 93 ILE A O 1
ATOM 674 N N . LEU A 1 94 ? -4.289 -18.047 -9.547 1 88.5 94 LEU A N 1
ATOM 675 C CA . LEU A 1 94 ? -4.418 -19.391 -10.125 1 88.5 94 LEU A CA 1
ATOM 676 C C . LEU A 1 94 ? -5.848 -19.641 -10.586 1 88.5 94 LEU A C 1
ATOM 678 O O . LEU A 1 94 ? -6.066 -20.109 -11.703 1 88.5 94 LEU A O 1
ATOM 682 N N . ALA A 1 95 ? -6.816 -19.266 -9.789 1 94 95 ALA A N 1
ATOM 683 C CA . ALA A 1 95 ? -8.203 -19.672 -10 1 94 95 ALA A CA 1
ATOM 684 C C . ALA A 1 95 ? -8.992 -18.594 -10.727 1 94 95 ALA A C 1
ATOM 686 O O . ALA A 1 95 ? -10.102 -18.828 -11.203 1 94 95 ALA A O 1
ATOM 687 N N . GLY A 1 96 ? -8.422 -17.406 -10.758 1 94.62 96 GLY A N 1
ATOM 688 C CA . GLY A 1 96 ? -9.195 -16.281 -11.266 1 94.62 96 GLY A CA 1
ATOM 689 C C . GLY A 1 96 ? -10.07 -15.625 -10.211 1 94.62 96 GLY A C 1
ATOM 690 O O . GLY A 1 96 ? -10.07 -16.047 -9.055 1 94.62 96 GLY A O 1
ATOM 691 N N . VAL A 1 97 ? -10.711 -14.578 -10.609 1 98.06 97 VAL A N 1
ATOM 692 C CA . VAL A 1 97 ? -11.594 -13.844 -9.711 1 98.06 97 VAL A CA 1
ATOM 693 C C . VAL A 1 97 ? -13.039 -14.289 -9.914 1 98.06 97 VAL A C 1
ATOM 695 O O . VAL A 1 97 ? -13.633 -14.016 -10.961 1 98.06 97 VAL A O 1
ATOM 698 N N . SER A 1 98 ? -13.641 -14.945 -8.977 1 98.31 98 SER A N 1
ATOM 699 C CA . SER A 1 98 ? -15.039 -15.375 -9 1 98.31 98 SER A CA 1
ATOM 700 C C . SER A 1 98 ? -15.953 -14.312 -8.391 1 98.31 98 SER A C 1
ATOM 702 O O . SER A 1 98 ? -15.477 -13.312 -7.852 1 98.31 98 SER A O 1
ATOM 704 N N . ASP A 1 99 ? -17.234 -14.547 -8.43 1 98.5 99 ASP A N 1
ATOM 705 C CA . ASP A 1 99 ? -18.203 -13.656 -7.793 1 98.5 99 ASP A CA 1
ATOM 706 C C . ASP A 1 99 ? -17.969 -13.586 -6.285 1 98.5 99 ASP A C 1
ATOM 708 O O . ASP A 1 99 ? -18.031 -12.508 -5.691 1 98.5 99 ASP A O 1
ATOM 712 N N . ALA A 1 100 ? -17.703 -14.727 -5.758 1 98.62 100 ALA A N 1
ATOM 713 C CA . ALA A 1 100 ? -17.438 -14.781 -4.324 1 98.62 100 ALA A CA 1
ATOM 714 C C . ALA A 1 100 ? -16.172 -13.992 -3.977 1 98.62 100 ALA A C 1
ATOM 716 O O . ALA A 1 100 ? -16.125 -13.32 -2.943 1 98.62 100 ALA A O 1
ATOM 717 N N . ARG A 1 101 ? -15.156 -14.102 -4.836 1 98.69 101 ARG A N 1
ATOM 718 C CA . ARG A 1 101 ? -13.906 -13.391 -4.598 1 98.69 101 ARG A CA 1
ATOM 719 C C . ARG A 1 101 ? -14.109 -11.883 -4.711 1 98.69 101 ARG A C 1
ATOM 721 O O . ARG A 1 101 ? -13.461 -11.109 -4 1 98.69 101 ARG A O 1
ATOM 728 N N . VAL A 1 102 ? -15 -11.461 -5.613 1 98.94 102 VAL A N 1
ATOM 729 C CA . VAL A 1 102 ? -15.336 -10.039 -5.727 1 98.94 102 VAL A CA 1
ATOM 730 C C . VAL A 1 102 ? -15.852 -9.523 -4.383 1 98.94 102 VAL A C 1
ATOM 732 O O . VAL A 1 102 ? -15.406 -8.484 -3.902 1 98.94 102 VAL A O 1
ATOM 735 N N . ILE A 1 103 ? -16.672 -10.281 -3.768 1 98.88 103 ILE A N 1
ATOM 736 C CA . ILE A 1 103 ? -17.25 -9.898 -2.48 1 98.88 103 ILE A CA 1
ATOM 737 C C . ILE A 1 103 ? -16.156 -9.906 -1.41 1 98.88 103 ILE A C 1
ATOM 739 O O . ILE A 1 103 ? -16.078 -9 -0.583 1 98.88 103 ILE A O 1
ATOM 743 N N . ALA A 1 104 ? -15.312 -10.875 -1.442 1 98.88 104 ALA A N 1
ATOM 744 C CA . ALA A 1 104 ? -14.281 -11.023 -0.421 1 98.88 104 ALA A CA 1
ATOM 745 C C . ALA A 1 104 ? -13.312 -9.836 -0.446 1 98.88 104 ALA A C 1
ATOM 747 O O . ALA A 1 104 ? -13.016 -9.25 0.598 1 98.88 104 ALA A O 1
ATOM 748 N N . VAL A 1 105 ? -12.852 -9.477 -1.643 1 98.94 105 VAL A N 1
ATOM 749 C CA . VAL A 1 105 ? -11.859 -8.414 -1.714 1 98.94 105 VAL A CA 1
ATOM 750 C C . VAL A 1 105 ? -12.508 -7.07 -1.379 1 98.94 105 VAL A C 1
ATOM 752 O O . VAL A 1 105 ? -11.914 -6.242 -0.683 1 98.94 105 VAL A O 1
ATOM 755 N N . ALA A 1 106 ? -13.734 -6.852 -1.821 1 98.94 106 ALA A N 1
ATOM 756 C CA . ALA A 1 106 ? -14.445 -5.605 -1.537 1 98.94 106 ALA A CA 1
ATOM 757 C C . ALA A 1 106 ? -14.75 -5.477 -0.048 1 98.94 106 ALA A C 1
ATOM 759 O O . ALA A 1 106 ? -14.5 -4.434 0.557 1 98.94 106 ALA A O 1
ATOM 760 N N . ALA A 1 107 ? -15.266 -6.531 0.559 1 98.94 107 ALA A N 1
ATOM 761 C CA . ALA A 1 107 ? -15.625 -6.527 1.974 1 98.94 107 ALA A CA 1
ATOM 762 C C . ALA A 1 107 ? -14.391 -6.387 2.857 1 98.94 107 ALA A C 1
ATOM 764 O O . ALA A 1 107 ? -14.43 -5.715 3.891 1 98.94 107 ALA A O 1
ATOM 765 N N . SER A 1 108 ? -13.336 -7.078 2.459 1 98.94 108 SER A N 1
ATOM 766 C CA . SER A 1 108 ? -12.117 -7.02 3.252 1 98.94 108 SER A CA 1
ATOM 767 C C . SER A 1 108 ? -11.57 -5.594 3.328 1 98.94 108 SER A C 1
ATOM 769 O O . SER A 1 108 ? -11.234 -5.109 4.41 1 98.94 108 SER A O 1
ATOM 771 N N . LEU A 1 109 ? -11.508 -4.887 2.197 1 98.94 109 LEU A N 1
ATOM 772 C CA . LEU A 1 109 ? -11 -3.52 2.193 1 98.94 109 LEU A CA 1
ATOM 773 C C . LEU A 1 109 ? -11.938 -2.592 2.959 1 98.94 109 LEU A C 1
ATOM 775 O O . LEU A 1 109 ? -11.484 -1.753 3.74 1 98.94 109 LEU A O 1
ATOM 779 N N . ALA A 1 110 ? -13.211 -2.758 2.691 1 98.94 110 ALA A N 1
ATOM 780 C CA . ALA A 1 110 ? -14.219 -1.911 3.322 1 98.94 110 ALA A CA 1
ATOM 781 C C . ALA A 1 110 ? -14.156 -2.023 4.844 1 98.94 110 ALA A C 1
ATOM 783 O O . ALA A 1 110 ? -14.102 -1.012 5.547 1 98.94 110 ALA A O 1
ATOM 784 N N . ALA A 1 111 ? -14.117 -3.219 5.34 1 98.94 111 ALA A N 1
ATOM 785 C CA . ALA A 1 111 ? -14.055 -3.457 6.777 1 98.94 111 ALA A CA 1
ATOM 786 C C . ALA A 1 111 ? -12.734 -2.955 7.359 1 98.94 111 ALA A C 1
ATOM 788 O O . ALA A 1 111 ? -12.711 -2.359 8.438 1 98.94 111 ALA A O 1
ATOM 789 N N . THR A 1 112 ? -11.648 -3.236 6.672 1 98.94 112 THR A N 1
ATOM 790 C CA . THR A 1 112 ? -10.328 -2.775 7.105 1 98.94 112 THR A CA 1
ATOM 791 C C . THR A 1 112 ? -10.32 -1.261 7.281 1 98.94 112 THR A C 1
ATOM 793 O O . THR A 1 112 ? -9.875 -0.753 8.312 1 98.94 112 THR A O 1
ATOM 796 N N . GLY A 1 113 ? -10.805 -0.553 6.254 1 98.88 113 GLY A N 1
ATOM 797 C CA . GLY A 1 113 ? -10.836 0.899 6.316 1 98.88 113 GLY A CA 1
ATOM 798 C C . GLY A 1 113 ? -11.695 1.431 7.449 1 98.88 113 GLY A C 1
ATOM 799 O O . GLY A 1 113 ? -11.266 2.312 8.195 1 98.88 113 GLY A O 1
ATOM 800 N N . ALA A 1 114 ? -12.875 0.9 7.582 1 98.88 114 ALA A N 1
ATOM 801 C CA . ALA A 1 114 ? -13.797 1.357 8.617 1 98.88 114 ALA A CA 1
ATOM 802 C C . ALA A 1 114 ? -13.227 1.117 10.008 1 98.88 114 ALA A C 1
ATOM 804 O O . ALA A 1 114 ? -13.297 1.988 10.883 1 98.88 114 ALA A O 1
ATOM 805 N N . LEU A 1 115 ? -12.625 -0.005 10.195 1 98.94 115 LEU A N 1
ATOM 806 C CA . LEU A 1 115 ? -12.102 -0.349 11.516 1 98.94 115 LEU A CA 1
ATOM 807 C C . LEU A 1 115 ? -10.883 0.504 11.852 1 98.94 115 LEU A C 1
ATOM 809 O O . LEU A 1 115 ? -10.695 0.896 13.008 1 98.94 115 LEU A O 1
ATOM 813 N N . MET A 1 116 ? -10.047 0.757 10.859 1 98.81 116 MET A N 1
ATOM 814 C CA . MET A 1 116 ? -8.898 1.618 11.133 1 98.81 116 MET A CA 1
ATOM 815 C C . MET A 1 116 ? -9.352 3.023 11.516 1 98.81 116 MET A C 1
ATOM 817 O O . MET A 1 116 ? -8.742 3.668 12.367 1 98.81 116 MET A O 1
ATOM 821 N N . VAL A 1 117 ? -10.414 3.48 10.828 1 98.44 117 VAL A N 1
ATOM 822 C CA . VAL A 1 117 ? -10.969 4.781 11.188 1 98.44 117 VAL A CA 1
ATOM 823 C C . VAL A 1 117 ? -11.5 4.746 12.617 1 98.44 117 VAL A C 1
ATOM 825 O O . VAL A 1 117 ? -11.18 5.621 13.43 1 98.44 117 V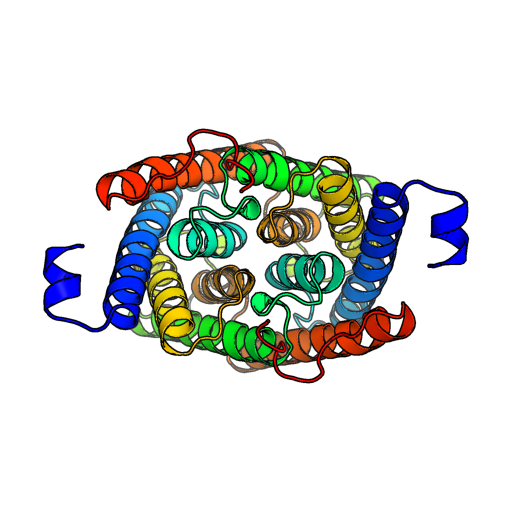AL A O 1
ATOM 828 N N . LEU A 1 118 ? -12.227 3.736 12.977 1 98.38 118 LEU A N 1
ATOM 829 C CA . LEU A 1 118 ? -12.875 3.631 14.281 1 98.38 118 LEU A CA 1
ATOM 830 C C . LEU A 1 118 ? -11.836 3.486 15.391 1 98.38 118 LEU A C 1
ATOM 832 O O . LEU A 1 118 ? -12.016 4.02 16.484 1 98.38 118 LEU A O 1
ATOM 836 N N . LEU A 1 119 ? -10.75 2.854 15.094 1 98.06 119 LEU A N 1
ATOM 837 C CA . LEU A 1 119 ? -9.742 2.564 16.109 1 98.06 119 LEU A CA 1
ATOM 838 C C . LEU A 1 119 ? -8.609 3.584 16.062 1 98.06 119 LEU A C 1
ATOM 840 O O . LEU A 1 119 ? -7.617 3.447 16.781 1 98.06 119 LEU A O 1
ATOM 844 N N . ARG A 1 120 ? -8.695 4.531 15.25 1 96.94 120 ARG A N 1
ATOM 845 C CA . ARG A 1 120 ? -7.688 5.578 15.102 1 96.94 120 ARG A CA 1
ATOM 846 C C . ARG A 1 120 ? -6.305 4.98 14.852 1 96.94 120 ARG A C 1
ATOM 848 O O . ARG A 1 120 ? -5.336 5.352 15.516 1 96.94 120 ARG A O 1
ATOM 855 N N . ALA A 1 121 ? -6.285 4.035 13.977 1 97.75 121 ALA A N 1
ATOM 856 C CA . ALA A 1 121 ? -5.055 3.32 13.641 1 97.75 121 ALA A CA 1
ATOM 857 C C . ALA A 1 121 ? -4.832 3.299 12.133 1 97.75 121 ALA A C 1
ATOM 859 O O . ALA A 1 121 ? -4.602 2.238 11.547 1 97.75 121 ALA A O 1
ATOM 860 N N . SER A 1 122 ? -4.918 4.52 11.555 1 98 122 SER A N 1
ATOM 861 C CA . SER A 1 122 ? -4.812 4.645 10.102 1 98 122 SER A CA 1
ATOM 862 C C . SER A 1 122 ? -3.418 4.262 9.609 1 98 122 SER A C 1
ATOM 864 O O . SER A 1 122 ? -2.418 4.812 10.078 1 98 122 SER A O 1
ATOM 866 N N . HIS A 1 123 ? -3.311 3.316 8.758 1 98.75 123 HIS A N 1
ATOM 867 C CA . HIS A 1 123 ? -2.121 2.857 8.047 1 98.75 123 HIS A CA 1
ATOM 868 C C . HIS A 1 123 ? -2.467 2.371 6.645 1 98.75 123 HIS A C 1
ATOM 870 O O . HIS A 1 123 ? -2.75 1.188 6.445 1 98.75 123 HIS A O 1
ATOM 876 N N . PRO A 1 124 ? -2.359 3.203 5.695 1 98.69 124 PRO A N 1
ATOM 877 C CA . PRO A 1 124 ? -2.867 2.908 4.355 1 98.69 124 PRO A CA 1
ATOM 878 C C . PRO A 1 124 ? -2.342 1.586 3.801 1 98.69 124 PRO A C 1
ATOM 880 O O . PRO A 1 124 ? -3.105 0.806 3.225 1 98.69 124 PRO A O 1
ATOM 883 N N . PRO A 1 125 ? -1.14 1.155 4.059 1 98.81 125 PRO A N 1
ATOM 884 C CA . PRO A 1 125 ? -0.615 -0.104 3.523 1 98.81 125 PRO A CA 1
ATOM 885 C C . PRO A 1 125 ? -1.429 -1.317 3.971 1 98.81 125 PRO A C 1
ATOM 887 O O . PRO A 1 125 ? -1.422 -2.352 3.297 1 98.81 125 PRO A O 1
ATOM 890 N N . ALA A 1 126 ? -2.113 -1.14 5.082 1 98.88 126 ALA A N 1
ATOM 891 C CA . ALA A 1 126 ? -2.936 -2.238 5.582 1 98.88 126 ALA A CA 1
ATOM 892 C C . ALA A 1 126 ? -4.059 -2.572 4.602 1 98.88 126 ALA A C 1
ATOM 894 O O . ALA A 1 126 ? -4.562 -3.697 4.586 1 98.88 126 ALA A O 1
ATOM 895 N N . GLY A 1 127 ? -4.473 -1.621 3.809 1 98.88 127 GLY A N 1
ATOM 896 C CA . GLY A 1 127 ? -5.406 -1.914 2.734 1 98.88 127 GLY A CA 1
ATOM 897 C C . GLY A 1 127 ? -4.867 -2.916 1.731 1 98.88 127 GLY A C 1
ATOM 898 O O . GLY A 1 127 ? -5.609 -3.764 1.231 1 98.88 127 GLY A O 1
ATOM 899 N N . ALA A 1 128 ? -3.592 -2.787 1.454 1 98.88 128 ALA A N 1
ATOM 900 C CA . ALA A 1 128 ? -2.951 -3.77 0.584 1 98.88 128 ALA A CA 1
ATOM 901 C C . ALA A 1 128 ? -2.906 -5.141 1.249 1 98.88 128 ALA A C 1
ATOM 903 O O . ALA A 1 128 ? -3.09 -6.164 0.586 1 98.88 128 ALA A O 1
ATOM 904 N N . THR A 1 129 ? -2.641 -5.16 2.527 1 98.81 129 THR A N 1
ATOM 905 C CA . THR A 1 129 ? -2.611 -6.418 3.266 1 98.81 129 THR A CA 1
ATOM 906 C C . THR A 1 129 ? -3.965 -7.121 3.193 1 98.81 129 THR A C 1
ATOM 908 O O . THR A 1 129 ? -4.027 -8.336 3.002 1 98.81 129 THR A O 1
ATOM 911 N N . ALA A 1 130 ? -5.016 -6.371 3.344 1 98.88 130 ALA A N 1
ATOM 912 C CA . ALA A 1 130 ? -6.352 -6.945 3.24 1 98.88 130 ALA A CA 1
ATOM 913 C C . ALA A 1 130 ? -6.543 -7.648 1.899 1 98.88 130 ALA A C 1
ATOM 915 O O . ALA A 1 130 ? -7.066 -8.766 1.845 1 98.88 130 ALA A O 1
ATOM 916 N N . LEU A 1 131 ? -6.09 -7.02 0.826 1 98.81 131 LEU A N 1
ATOM 917 C CA . LEU A 1 131 ? -6.277 -7.594 -0.502 1 98.81 131 LEU A CA 1
ATOM 918 C C . LEU A 1 131 ? -5.301 -8.734 -0.744 1 98.81 131 LEU A C 1
ATOM 920 O O . LEU A 1 131 ? -5.629 -9.703 -1.433 1 98.81 131 LEU A O 1
ATOM 924 N N . ILE A 1 132 ? -4.059 -8.672 -0.194 1 98.56 132 ILE A N 1
ATOM 925 C CA . ILE A 1 132 ? -3.123 -9.789 -0.279 1 98.56 132 ILE A CA 1
ATOM 926 C C . ILE A 1 132 ? -3.773 -11.047 0.285 1 98.56 132 ILE A C 1
ATOM 928 O O . ILE A 1 132 ? -3.746 -12.109 -0.352 1 98.56 132 ILE A O 1
ATOM 932 N N . VAL A 1 133 ? -4.379 -10.883 1.41 1 98.31 133 VAL A N 1
ATOM 933 C CA . VAL A 1 133 ? -4.98 -12.023 2.088 1 98.31 133 VAL A CA 1
ATOM 934 C C . VAL A 1 133 ? -6.254 -12.445 1.358 1 98.31 133 VAL A C 1
ATOM 936 O O . VAL A 1 133 ? -6.449 -13.625 1.068 1 98.31 133 VAL A O 1
ATOM 939 N N . SER A 1 134 ? -7.098 -11.539 0.943 1 98.44 134 SER A N 1
ATOM 940 C CA . SER A 1 134 ? -8.398 -11.883 0.386 1 98.44 134 SER A CA 1
ATOM 941 C C . SER A 1 134 ? -8.281 -12.336 -1.064 1 98.44 134 SER A C 1
ATOM 943 O O . SER A 1 134 ? -9.195 -12.969 -1.603 1 98.44 134 SER A O 1
ATOM 945 N N . LEU A 1 135 ? -7.207 -12.047 -1.681 1 97.88 135 LEU A N 1
ATOM 946 C CA . LEU A 1 135 ? -6.938 -12.594 -3.004 1 97.88 135 LEU A CA 1
ATOM 947 C C . LEU A 1 135 ? -6.289 -13.969 -2.9 1 97.88 135 LEU A C 1
ATOM 949 O O . LEU A 1 135 ? -6.094 -14.648 -3.912 1 97.88 135 LEU A O 1
ATOM 953 N N . GLY A 1 136 ? -5.914 -14.312 -1.704 1 96.12 136 GLY A N 1
ATOM 954 C CA . GLY A 1 136 ? -5.332 -15.625 -1.463 1 96.12 136 GLY A CA 1
ATOM 955 C C . GLY A 1 136 ? -3.857 -15.695 -1.813 1 96.12 136 GLY A C 1
ATOM 956 O O . GLY A 1 136 ? -3.326 -16.781 -2.068 1 96.12 136 GLY A O 1
ATOM 957 N N . LEU A 1 137 ? -3.178 -14.578 -1.859 1 94.38 137 LEU A N 1
ATOM 958 C CA . LEU A 1 137 ? -1.767 -14.57 -2.23 1 94.38 137 LEU A CA 1
ATOM 959 C C . LEU A 1 137 ? -0.91 -15.172 -1.121 1 94.38 137 LEU A C 1
ATOM 961 O O . LEU A 1 137 ? 0.162 -15.719 -1.387 1 94.38 137 LEU A O 1
ATOM 965 N N . VAL A 1 138 ? -1.313 -14.945 0.081 1 89.5 138 VAL A N 1
ATOM 966 C CA . VAL A 1 138 ? -0.769 -15.617 1.255 1 89.5 138 VAL A CA 1
ATOM 967 C C . VAL A 1 138 ? -1.877 -16.391 1.972 1 89.5 138 VAL A C 1
ATOM 969 O O . VAL A 1 138 ? -2.906 -15.812 2.332 1 89.5 138 VAL A O 1
ATOM 972 N N . SER A 1 139 ? -1.684 -17.672 2.006 1 83.19 139 SER A N 1
ATOM 973 C CA . SER A 1 139 ? -2.746 -18.516 2.557 1 83.19 139 SER A CA 1
ATOM 974 C C . SER A 1 139 ? -2.254 -19.312 3.758 1 83.19 139 SER A C 1
ATOM 976 O O . SER A 1 139 ? -1.051 -19.531 3.918 1 83.19 139 SER A O 1
ATOM 978 N N . GLY A 1 140 ? -3.172 -19.656 4.613 1 86.5 140 GLY A N 1
ATOM 979 C CA . GLY A 1 140 ? -2.873 -20.484 5.762 1 86.5 140 GLY A CA 1
ATOM 980 C C . GLY A 1 140 ? -2.557 -19.688 7.016 1 86.5 140 GLY A C 1
ATOM 981 O O . GLY A 1 140 ? -1.967 -18.609 6.938 1 86.5 140 GLY A O 1
ATOM 982 N N . PRO A 1 141 ? -2.984 -20.109 8.109 1 86.38 141 PRO A N 1
ATOM 983 C CA . PRO A 1 141 ? -2.834 -19.359 9.359 1 86.38 141 PRO A CA 1
ATOM 984 C C . PRO A 1 141 ? -1.374 -19.078 9.711 1 86.38 141 PRO A C 1
ATOM 986 O O . PRO A 1 141 ? -1.054 -18 10.219 1 86.38 141 PRO A O 1
ATOM 989 N N . LEU A 1 142 ? -0.51 -20 9.422 1 89 142 LEU A N 1
ATOM 990 C CA . LEU A 1 142 ? 0.903 -19.797 9.727 1 89 142 LEU A CA 1
ATOM 991 C C . LEU A 1 142 ? 1.483 -18.656 8.898 1 89 142 LEU A C 1
ATOM 993 O O . LEU A 1 142 ? 2.234 -17.828 9.414 1 89 142 LEU A O 1
ATOM 997 N N . HIS A 1 143 ? 1.112 -18.625 7.707 1 91.44 143 HIS A N 1
ATOM 998 C CA . HIS A 1 143 ? 1.651 -17.594 6.82 1 91.44 143 HIS A CA 1
ATOM 999 C C . HIS A 1 143 ? 1.068 -16.219 7.145 1 91.44 143 HIS A C 1
ATOM 1001 O O . HIS A 1 143 ? 1.742 -15.203 6.98 1 91.44 143 HIS A O 1
ATOM 1007 N N . LEU A 1 144 ? -0.109 -16.203 7.723 1 93.38 144 LEU A N 1
ATOM 1008 C CA . LEU A 1 144 ? -0.685 -14.945 8.172 1 93.38 144 LEU A CA 1
ATOM 1009 C C . LEU A 1 144 ? 0.094 -14.383 9.359 1 93.38 144 LEU A C 1
ATOM 1011 O O . LEU A 1 144 ? 0.29 -13.172 9.461 1 93.38 144 LEU A O 1
ATOM 1015 N N . GLY A 1 145 ? 0.514 -15.273 10.227 1 96.12 145 GLY A N 1
ATOM 1016 C CA . GLY A 1 145 ? 1.402 -14.859 11.305 1 96.12 145 GLY A CA 1
ATOM 1017 C C . GLY A 1 145 ? 2.727 -14.312 10.812 1 96.12 145 GLY A C 1
ATOM 1018 O O . GLY A 1 145 ? 3.264 -13.359 11.383 1 96.12 145 GLY A O 1
ATOM 1019 N N . VAL A 1 146 ? 3.256 -14.891 9.734 1 97.81 146 VAL A N 1
ATOM 102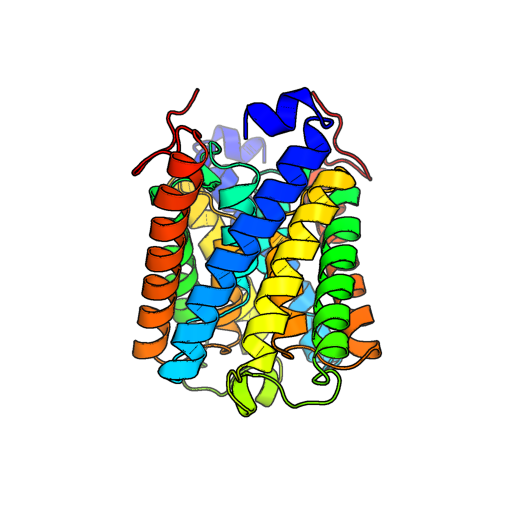0 C CA . VAL A 1 146 ? 4.523 -14.461 9.156 1 97.81 146 VAL A CA 1
ATOM 1021 C C . VAL A 1 146 ? 4.391 -13.047 8.609 1 97.81 146 VAL A C 1
ATOM 1023 O O . VAL A 1 146 ? 5.332 -12.25 8.68 1 97.81 146 VAL A O 1
ATOM 1026 N N . ILE A 1 147 ? 3.213 -12.727 8.062 1 97.88 147 ILE A N 1
ATOM 1027 C CA . ILE A 1 147 ? 2.979 -11.367 7.586 1 97.88 147 ILE A CA 1
ATOM 1028 C C . ILE A 1 147 ? 3.193 -10.375 8.727 1 97.88 147 ILE A C 1
ATOM 1030 O O . ILE A 1 147 ? 3.949 -9.406 8.578 1 97.88 147 ILE A O 1
ATOM 1034 N N . GLU A 1 148 ? 2.535 -10.672 9.844 1 98.31 148 GLU A N 1
ATOM 1035 C CA . GLU A 1 148 ? 2.635 -9.75 10.969 1 98.31 148 GLU A CA 1
ATOM 1036 C C . GLU A 1 148 ? 4.059 -9.695 11.516 1 98.31 148 GLU A C 1
ATOM 1038 O O . GLU A 1 148 ? 4.523 -8.641 11.961 1 98.31 148 GLU A O 1
ATOM 1043 N N . LEU A 1 149 ? 4.734 -10.797 11.516 1 98.62 149 LEU A N 1
ATOM 1044 C CA . LEU A 1 149 ? 6.121 -10.836 11.953 1 98.62 149 LEU A CA 1
ATOM 1045 C C . LEU A 1 149 ? 7.008 -10 11.031 1 98.62 149 LEU A C 1
ATOM 1047 O O . LEU A 1 149 ? 7.918 -9.305 11.492 1 98.62 149 LEU A O 1
ATOM 1051 N N . ALA A 1 150 ? 6.812 -10.117 9.719 1 98.88 150 ALA A N 1
ATOM 1052 C CA . ALA A 1 150 ? 7.559 -9.32 8.75 1 98.88 150 ALA A CA 1
ATOM 1053 C C . ALA A 1 150 ? 7.309 -7.832 8.953 1 98.88 150 ALA A C 1
ATOM 1055 O O . ALA A 1 150 ? 8.234 -7.02 8.875 1 98.88 150 ALA A O 1
ATOM 1056 N N . VAL A 1 151 ? 6.09 -7.496 9.25 1 98.88 151 VAL A N 1
ATOM 1057 C CA . VAL A 1 151 ? 5.715 -6.113 9.523 1 98.88 151 VAL A CA 1
ATOM 1058 C C . VAL A 1 151 ? 6.422 -5.621 10.781 1 98.88 151 VAL A C 1
ATOM 1060 O O . VAL A 1 151 ? 6.941 -4.504 10.812 1 98.88 151 VAL A O 1
ATOM 1063 N N . ALA A 1 152 ? 6.406 -6.426 11.812 1 98.88 152 ALA A N 1
ATOM 1064 C CA . ALA A 1 152 ? 7.098 -6.082 13.055 1 98.88 152 ALA A CA 1
ATOM 1065 C C . ALA A 1 152 ? 8.594 -5.887 12.812 1 98.88 152 ALA A C 1
ATOM 1067 O O . ALA A 1 152 ? 9.195 -4.957 13.352 1 98.88 152 ALA A O 1
ATOM 1068 N N . ALA A 1 153 ? 9.172 -6.75 12.023 1 98.94 153 ALA A N 1
ATOM 1069 C CA . ALA A 1 153 ? 10.594 -6.641 11.703 1 98.94 153 ALA A CA 1
ATOM 1070 C C . ALA A 1 153 ? 10.891 -5.348 10.953 1 98.94 153 ALA A C 1
ATOM 1072 O O . ALA A 1 153 ? 11.875 -4.664 11.242 1 98.94 153 ALA A O 1
ATOM 1073 N N . LEU A 1 154 ? 10.07 -5.055 9.969 1 98.94 154 LEU A N 1
ATOM 1074 C CA . LEU A 1 154 ? 10.242 -3.805 9.234 1 98.94 154 LEU A CA 1
ATOM 1075 C C . LEU A 1 154 ? 10.109 -2.604 10.164 1 98.94 154 LEU A C 1
ATOM 1077 O O . LEU A 1 154 ? 10.852 -1.63 10.039 1 98.94 154 LEU A O 1
ATOM 1081 N N . THR A 1 155 ? 9.125 -2.668 11.047 1 98.94 155 THR A N 1
ATOM 1082 C CA . THR A 1 155 ? 8.898 -1.581 11.992 1 98.94 155 THR A CA 1
ATOM 1083 C C . THR A 1 155 ? 10.109 -1.386 12.898 1 98.94 155 THR A C 1
ATOM 1085 O O . THR A 1 155 ? 10.5 -0.252 13.18 1 98.94 155 THR A O 1
ATOM 1088 N N . LEU A 1 156 ? 10.664 -2.463 13.344 1 98.81 156 LEU A N 1
ATOM 1089 C CA . LEU A 1 156 ? 11.883 -2.391 14.148 1 98.81 156 LEU A CA 1
ATOM 1090 C C . LEU A 1 156 ? 13.023 -1.758 13.352 1 98.81 156 LEU A C 1
ATOM 1092 O O . LEU A 1 156 ? 13.773 -0.934 13.883 1 98.81 156 LEU A O 1
ATOM 1096 N N . GLN A 1 157 ? 13.188 -2.143 12.133 1 98.88 157 GLN A N 1
ATOM 1097 C CA . GLN A 1 157 ? 14.188 -1.527 11.266 1 98.88 157 GLN A CA 1
ATOM 1098 C C . GLN A 1 157 ? 13.953 -0.025 11.133 1 98.88 157 GLN A C 1
ATOM 1100 O O . GLN A 1 157 ? 14.898 0.761 11.148 1 98.88 157 GLN A O 1
ATOM 1105 N N . ALA A 1 158 ? 12.711 0.287 10.969 1 98.81 158 ALA A N 1
ATOM 1106 C CA . ALA A 1 158 ? 12.367 1.7 10.82 1 98.81 158 ALA A CA 1
ATOM 1107 C C . ALA A 1 158 ? 12.781 2.494 12.055 1 98.81 158 ALA A C 1
ATOM 1109 O O . ALA A 1 158 ? 13.297 3.611 11.945 1 98.81 158 ALA A O 1
ATOM 1110 N N . ILE A 1 159 ? 12.531 1.956 13.242 1 98.56 159 ILE A N 1
ATOM 1111 C CA . ILE A 1 159 ? 12.938 2.607 14.484 1 98.56 159 ILE A CA 1
ATOM 1112 C C . ILE A 1 159 ? 14.453 2.82 14.477 1 98.56 159 ILE A C 1
ATOM 1114 O O . ILE A 1 159 ? 14.93 3.934 14.703 1 98.56 159 ILE A O 1
ATOM 1118 N N . VAL A 1 160 ? 15.156 1.844 14.117 1 98.69 160 VAL A N 1
ATOM 1119 C CA . VAL A 1 160 ? 16.609 1.866 14.188 1 98.69 160 VAL A CA 1
ATOM 1120 C C . VAL A 1 160 ? 17.172 2.814 13.133 1 98.69 160 VAL A C 1
ATOM 1122 O O . VAL A 1 160 ? 17.953 3.711 13.438 1 98.69 160 VAL A O 1
ATOM 1125 N N . ILE A 1 161 ? 16.766 2.682 11.883 1 98.69 161 ILE A N 1
ATOM 1126 C CA . ILE A 1 161 ? 17.328 3.426 10.758 1 98.69 161 ILE A CA 1
ATOM 1127 C C . ILE A 1 161 ? 17.016 4.91 10.922 1 98.69 161 ILE A C 1
ATOM 1129 O O . ILE A 1 161 ? 17.891 5.762 10.75 1 98.69 161 ILE A O 1
ATOM 1133 N N . ASN A 1 162 ? 15.797 5.223 11.289 1 98.31 162 ASN A N 1
ATOM 1134 C CA . ASN A 1 162 ? 15.43 6.625 11.445 1 98.31 162 ASN A CA 1
ATOM 1135 C C . ASN A 1 162 ? 16.172 7.273 12.609 1 98.31 162 ASN A C 1
ATOM 1137 O O . ASN A 1 162 ? 16.688 8.391 12.484 1 98.31 162 ASN A O 1
ATOM 1141 N N . ARG A 1 163 ? 16.234 6.598 13.664 1 97.44 163 ARG A N 1
ATOM 1142 C CA . ARG A 1 163 ? 16.906 7.172 14.82 1 97.44 163 ARG A CA 1
ATOM 1143 C C . ARG A 1 163 ? 18.406 7.309 14.578 1 97.44 163 ARG A C 1
ATOM 1145 O O . ARG A 1 163 ? 19.031 8.266 15.039 1 97.44 163 ARG A O 1
ATOM 1152 N N . LEU A 1 164 ? 19 6.352 13.891 1 97.19 164 LEU A N 1
ATOM 1153 C CA . LEU A 1 164 ? 20.406 6.48 13.5 1 97.19 164 LEU A CA 1
ATOM 1154 C C . LEU A 1 164 ? 20.609 7.688 12.594 1 97.19 164 LEU A C 1
ATOM 1156 O O . LEU A 1 164 ? 21.672 8.312 12.602 1 97.19 164 LEU A O 1
ATOM 1160 N N . ALA A 1 165 ? 19.609 8.031 11.836 1 96.38 165 ALA A N 1
ATOM 1161 C CA . ALA A 1 165 ? 19.672 9.172 10.922 1 96.38 165 ALA A CA 1
ATOM 1162 C C . ALA A 1 165 ? 19.375 10.477 11.648 1 96.38 165 ALA A C 1
ATOM 1164 O O . ALA A 1 165 ? 19.359 11.547 11.039 1 96.38 165 ALA A O 1
ATOM 1165 N N . GLY A 1 166 ? 19 10.375 12.953 1 95.62 166 GLY A N 1
ATOM 1166 C CA . GLY A 1 166 ? 18.766 11.555 13.766 1 95.62 166 GLY A CA 1
ATOM 1167 C C . GLY A 1 166 ? 17.312 11.984 13.781 1 95.62 166 GLY A C 1
ATOM 1168 O O . GLY A 1 166 ? 16.984 13.07 14.25 1 95.62 166 GLY A O 1
ATOM 1169 N N . ILE A 1 167 ? 16.5 11.148 13.227 1 95.75 167 ILE A N 1
ATOM 1170 C CA . ILE A 1 167 ? 15.07 11.43 13.227 1 95.75 167 ILE A CA 1
ATOM 1171 C C . ILE A 1 167 ? 14.438 10.914 14.508 1 95.75 167 ILE A C 1
ATOM 1173 O O . ILE A 1 167 ? 14.719 9.797 14.945 1 95.75 167 ILE A O 1
ATOM 1177 N N . ALA A 1 168 ? 13.609 11.727 15.125 1 96.06 168 ALA A N 1
ATOM 1178 C CA . ALA A 1 168 ? 12.953 11.359 16.375 1 96.06 168 ALA A CA 1
ATOM 1179 C C . ALA A 1 168 ? 11.766 10.438 16.125 1 96.06 168 ALA A C 1
ATOM 1181 O O . ALA A 1 168 ? 10.641 10.742 16.531 1 96.06 168 ALA A O 1
ATOM 1182 N N . TYR A 1 169 ? 11.969 9.344 15.539 1 96.25 169 TYR A N 1
ATOM 1183 C CA . TYR A 1 169 ? 10.938 8.344 15.25 1 96.25 169 TYR A CA 1
ATOM 1184 C C . TYR A 1 169 ? 10.328 7.797 16.531 1 96.25 169 TYR A C 1
ATOM 1186 O O . TYR A 1 169 ? 11.055 7.441 17.469 1 96.25 169 TYR A O 1
ATOM 1194 N N . PRO A 1 170 ? 9.008 7.789 16.578 1 96 170 PRO A N 1
ATOM 1195 C CA . PRO A 1 170 ? 8.383 7.34 17.828 1 96 170 PRO A CA 1
ATOM 1196 C C . PRO A 1 170 ? 8.57 5.848 18.078 1 96 170 PRO A C 1
ATOM 1198 O O . PRO A 1 170 ? 8.734 5.07 17.125 1 96 170 PRO A O 1
ATOM 1201 N N . VAL A 1 171 ? 8.469 5.504 19.297 1 93.25 171 VAL A N 1
ATOM 1202 C CA . VAL A 1 171 ? 8.633 4.094 19.641 1 93.25 171 VAL A CA 1
ATOM 1203 C C . VAL A 1 171 ? 7.285 3.383 19.562 1 93.25 171 VAL A C 1
ATOM 1205 O O . VAL A 1 171 ? 7.227 2.178 19.312 1 93.25 171 VAL A O 1
ATOM 1208 N N . TRP A 1 172 ? 6.234 4.164 19.719 1 95.88 172 TRP A N 1
ATOM 1209 C CA . TRP A 1 172 ? 4.934 3.506 19.672 1 95.88 172 TRP A CA 1
ATOM 1210 C C . TRP A 1 172 ? 3.896 4.41 19 1 95.88 172 TRP A C 1
ATOM 1212 O O . TRP A 1 172 ? 3.529 4.199 17.844 1 95.88 172 TRP A O 1
ATOM 1222 N N . THR A 1 173 ? 3.477 5.512 19.594 1 94.06 173 THR A N 1
ATOM 1223 C CA . THR A 1 173 ? 2.508 6.434 19.016 1 94.06 173 THR A CA 1
ATOM 1224 C C . THR A 1 173 ? 3.178 7.75 18.641 1 94.06 173 THR A C 1
ATOM 1226 O O . THR A 1 173 ? 4.176 8.148 19.234 1 94.06 173 THR A O 1
ATOM 1229 N N . SER A 1 174 ? 2.586 8.188 17.422 1 83.75 174 SER A N 1
ATOM 1230 C CA . SER A 1 174 ? 3.062 9.508 17.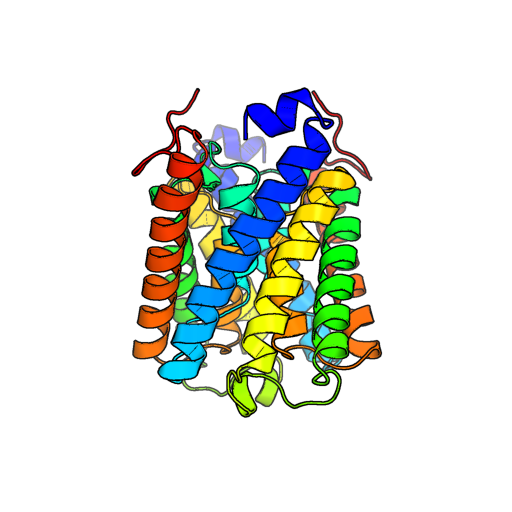031 1 83.75 174 SER A CA 1
ATOM 1231 C C . SER A 1 174 ? 2.502 10.594 17.938 1 83.75 174 SER A C 1
ATOM 1233 O O . SER A 1 174 ? 1.389 10.469 18.453 1 83.75 174 SER A O 1
ATOM 1235 N N . ARG A 1 175 ? 3.412 11.469 18.422 1 64.56 175 ARG A N 1
ATOM 1236 C CA . ARG A 1 175 ? 2.965 12.578 19.266 1 64.56 175 ARG A CA 1
ATOM 1237 C C . ARG A 1 175 ? 2.076 13.539 18.484 1 64.56 175 ARG A C 1
ATOM 1239 O O . ARG A 1 175 ? 2.402 13.906 17.344 1 64.56 175 ARG A O 1
ATOM 1246 N N . GLU A 1 176 ? 0.779 13.172 18.344 1 54.16 176 GLU A N 1
ATOM 1247 C CA . GLU A 1 176 ? -0.084 14.172 17.719 1 54.16 176 GLU A CA 1
ATOM 1248 C C . GLU A 1 176 ? 0.456 15.586 17.938 1 54.16 176 GLU A C 1
ATOM 1250 O O . GLU A 1 176 ? 0.95 15.906 19.016 1 54.16 176 GLU A O 1
ATOM 1255 N N . PRO A 1 177 ? 0.696 16.406 16.703 1 44.31 177 PRO A N 1
ATOM 1256 C CA . PRO A 1 177 ? 0.999 17.75 17.188 1 44.31 177 PRO A CA 1
ATOM 1257 C C . PRO A 1 177 ? -0.022 18.25 18.219 1 44.31 177 PRO A C 1
ATOM 1259 O O . PRO A 1 177 ? -1.165 17.781 18.234 1 44.31 177 PRO A O 1
ATOM 1262 N N . MET B 1 1 ? -24.578 12.641 3.797 1 74.69 1 MET B N 1
ATOM 1263 C CA . MET B 1 1 ? -23.562 12.664 4.848 1 74.69 1 MET B CA 1
ATOM 1264 C C . MET B 1 1 ? -23.953 13.648 5.945 1 74.69 1 MET B C 1
ATOM 1266 O O . MET B 1 1 ? -23.906 13.305 7.129 1 74.69 1 MET B O 1
ATOM 1270 N N . SER B 1 2 ? -24.469 14.789 5.609 1 74.75 2 SER B N 1
ATOM 1271 C CA . SER B 1 2 ? -24.812 15.82 6.582 1 74.75 2 SER B CA 1
ATOM 1272 C C . SER B 1 2 ? -25.938 15.352 7.516 1 74.75 2 SER B C 1
ATOM 1274 O O . SER B 1 2 ? -25.875 15.602 8.727 1 74.75 2 SER B O 1
ATOM 1276 N N . ALA B 1 3 ? -26.844 14.711 6.969 1 83.12 3 ALA B N 1
ATOM 1277 C CA . ALA B 1 3 ? -27.969 14.242 7.785 1 83.12 3 ALA B CA 1
ATOM 1278 C C . ALA B 1 3 ? -27.5 13.219 8.82 1 83.12 3 ALA B C 1
ATOM 1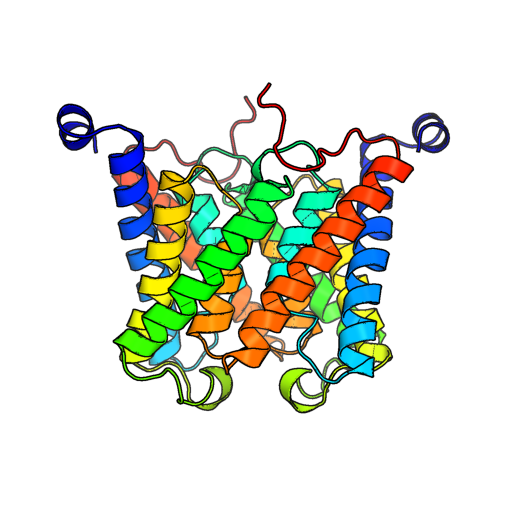280 O O . ALA B 1 3 ? -27.984 13.203 9.953 1 83.12 3 ALA B O 1
ATOM 1281 N N . LEU B 1 4 ? -26.547 12.352 8.43 1 82.94 4 LEU B N 1
ATOM 1282 C CA . LEU B 1 4 ? -26.016 11.328 9.328 1 82.94 4 LEU B CA 1
ATOM 1283 C C . LEU B 1 4 ? -25.203 11.961 10.445 1 82.94 4 LEU B C 1
ATOM 1285 O O . LEU B 1 4 ? -25.188 11.461 11.578 1 82.94 4 LEU B O 1
ATOM 1289 N N . LEU B 1 5 ? -24.578 13.008 10.055 1 85.06 5 LEU B N 1
ATOM 1290 C CA . LEU B 1 5 ? -23.719 13.695 11.008 1 85.06 5 LEU B CA 1
ATOM 1291 C C . LEU B 1 5 ? -24.531 14.344 12.125 1 85.06 5 LEU B C 1
ATOM 1293 O O . LEU B 1 5 ? -24 14.68 13.18 1 85.06 5 LEU B O 1
ATOM 1297 N N . GLU B 1 6 ? -25.781 14.516 11.883 1 87.12 6 GLU B N 1
ATOM 1298 C CA . GLU B 1 6 ? -26.688 15.039 12.906 1 87.12 6 GLU B CA 1
ATOM 1299 C C . GLU B 1 6 ? -27.109 13.945 13.883 1 87.12 6 GLU B C 1
ATOM 1301 O O . GLU B 1 6 ? -27.516 14.234 15.016 1 87.12 6 GLU B O 1
ATOM 1306 N N . ARG B 1 7 ? -26.953 12.734 13.469 1 90.62 7 ARG B N 1
ATOM 1307 C CA . ARG B 1 7 ? -27.531 11.641 14.234 1 90.62 7 ARG B CA 1
ATOM 1308 C C . ARG B 1 7 ? -26.438 10.781 14.875 1 90.62 7 ARG B C 1
ATOM 1310 O O . ARG B 1 7 ? -26.656 10.188 15.93 1 90.62 7 ARG B O 1
ATOM 1317 N N . PHE B 1 8 ? -25.266 10.734 14.227 1 91 8 PHE B N 1
ATOM 1318 C CA . PHE B 1 8 ? -24.203 9.844 14.648 1 91 8 PHE B CA 1
ATOM 1319 C C . PHE B 1 8 ? -22.891 10.609 14.852 1 91 8 PHE B C 1
ATOM 1321 O O . PHE B 1 8 ? -22.703 11.68 14.281 1 91 8 PHE B O 1
ATOM 1328 N N . PRO B 1 9 ? -22.062 9.969 15.734 1 94.06 9 PRO B N 1
ATOM 1329 C CA . PRO B 1 9 ? -20.75 10.602 15.883 1 94.06 9 PRO B CA 1
ATOM 1330 C C . PRO B 1 9 ? -19.984 10.688 14.562 1 94.06 9 PRO B C 1
ATOM 1332 O O . PRO B 1 9 ? -20.094 9.781 13.727 1 94.06 9 PRO B O 1
ATOM 1335 N N . GLU B 1 10 ? -19.203 11.758 14.43 1 94.62 10 GLU B N 1
ATOM 1336 C CA . GLU B 1 10 ? -18.484 12.047 13.195 1 94.62 10 GLU B CA 1
ATOM 1337 C C . GLU B 1 10 ? -17.625 10.867 12.773 1 94.62 10 GLU B C 1
ATOM 1339 O O . GLU B 1 10 ? -17.578 10.516 11.594 1 94.62 10 GLU B O 1
ATOM 1344 N N . ARG B 1 11 ? -16.953 10.258 13.672 1 96.38 11 ARG B N 1
ATOM 1345 C CA . ARG B 1 11 ? -16.047 9.156 13.375 1 96.38 11 ARG B CA 1
ATOM 1346 C C . ARG B 1 11 ? -16.812 7.953 12.82 1 96.38 11 ARG B C 1
ATOM 1348 O O . ARG B 1 11 ? -16.328 7.273 11.914 1 96.38 11 ARG B O 1
ATOM 1355 N N . THR B 1 12 ? -17.984 7.672 13.328 1 97.06 12 THR B N 1
ATOM 1356 C CA . THR B 1 12 ? -18.812 6.559 12.867 1 97.06 12 THR B CA 1
ATOM 1357 C C . THR B 1 12 ? -19.328 6.82 11.453 1 97.06 12 THR B C 1
ATOM 1359 O O . THR B 1 12 ? -19.359 5.91 10.625 1 97.06 12 THR B O 1
ATOM 1362 N N . VAL B 1 13 ? -19.688 8.023 11.219 1 97.12 13 VAL B N 1
ATOM 1363 C CA . VAL B 1 13 ? -20.172 8.398 9.891 1 97.12 13 VAL B CA 1
ATOM 1364 C C . VAL B 1 13 ? -19.031 8.258 8.883 1 97.12 13 VAL B C 1
ATOM 1366 O O . VAL B 1 13 ? -19.234 7.727 7.785 1 97.12 13 VAL B O 1
ATOM 1369 N N . TRP B 1 14 ? -17.906 8.75 9.328 1 97.25 14 TRP B N 1
ATOM 1370 C CA . TRP B 1 14 ? -16.734 8.664 8.453 1 97.25 14 TRP B CA 1
ATOM 1371 C C . TRP B 1 14 ? -16.359 7.211 8.18 1 97.25 14 TRP B C 1
ATOM 1373 O O . TRP B 1 14 ? -16.062 6.844 7.039 1 97.25 14 TRP B O 1
ATOM 1383 N N . ALA B 1 15 ? -16.422 6.43 9.195 1 98.44 15 ALA B N 1
ATOM 1384 C CA . ALA B 1 15 ? -16.156 5.004 9.039 1 98.44 15 ALA B CA 1
ATOM 1385 C C . ALA B 1 15 ? -17.141 4.359 8.07 1 98.44 15 ALA B C 1
ATOM 1387 O O . ALA B 1 15 ? -16.766 3.514 7.258 1 98.44 15 ALA B O 1
ATOM 1388 N N . GLY B 1 16 ? -18.406 4.734 8.164 1 98.38 16 GLY B N 1
ATOM 1389 C CA . GLY B 1 16 ? -19.422 4.246 7.238 1 98.38 16 GLY B CA 1
ATOM 1390 C C . GLY B 1 16 ? -19.156 4.648 5.801 1 98.38 16 GLY B C 1
ATOM 1391 O O . GLY B 1 16 ? -19.312 3.836 4.887 1 98.38 16 GLY B O 1
ATOM 1392 N N . PHE B 1 17 ? -18.75 5.926 5.641 1 98.56 17 PHE B N 1
ATOM 1393 C CA . PHE B 1 17 ? -18.422 6.406 4.305 1 98.56 17 PHE B CA 1
ATOM 1394 C C . PHE B 1 17 ? -17.266 5.605 3.717 1 98.56 17 PHE B C 1
ATOM 1396 O O . PHE B 1 17 ? -17.328 5.168 2.566 1 98.56 17 PHE B O 1
ATOM 1403 N N . VAL B 1 18 ? -16.25 5.398 4.527 1 98.81 18 VAL B N 1
ATOM 1404 C CA . VAL B 1 18 ? -15.07 4.668 4.09 1 98.81 18 VAL B CA 1
ATOM 1405 C C . VAL B 1 18 ? -15.445 3.232 3.73 1 98.81 18 VAL B C 1
ATOM 1407 O O . VAL B 1 18 ? -14.969 2.691 2.73 1 98.81 18 VAL B O 1
ATOM 1410 N N . PHE B 1 19 ? -16.312 2.639 4.473 1 98.94 19 PHE B N 1
ATOM 1411 C CA . PHE B 1 19 ? -16.766 1.281 4.219 1 98.94 19 PHE B CA 1
ATOM 1412 C C . PHE B 1 19 ? -17.484 1.199 2.877 1 98.94 19 PHE B C 1
ATOM 1414 O O . PHE B 1 19 ? -17.125 0.389 2.02 1 98.94 19 PHE B O 1
ATOM 1421 N N . VAL B 1 20 ? -18.438 2.082 2.678 1 98.81 20 VAL B N 1
ATOM 1422 C CA . VAL B 1 20 ? -19.297 2.025 1.5 1 98.81 20 VAL B CA 1
ATOM 1423 C C . VAL B 1 20 ? -18.5 2.393 0.255 1 98.81 20 VAL B C 1
ATOM 1425 O O . VAL B 1 20 ? -18.578 1.708 -0.768 1 98.81 20 VAL B O 1
ATOM 1428 N N . ALA B 1 21 ? -17.781 3.477 0.356 1 98.94 21 ALA B N 1
ATOM 1429 C CA . ALA B 1 21 ? -16.984 3.934 -0.778 1 98.94 21 ALA B CA 1
ATOM 1430 C C . ALA B 1 21 ? -15.938 2.893 -1.169 1 98.94 21 ALA B C 1
ATOM 1432 O O . ALA B 1 21 ? -15.773 2.574 -2.35 1 98.94 21 ALA B O 1
ATOM 1433 N N . GLY B 1 22 ? -15.227 2.35 -0.155 1 98.94 22 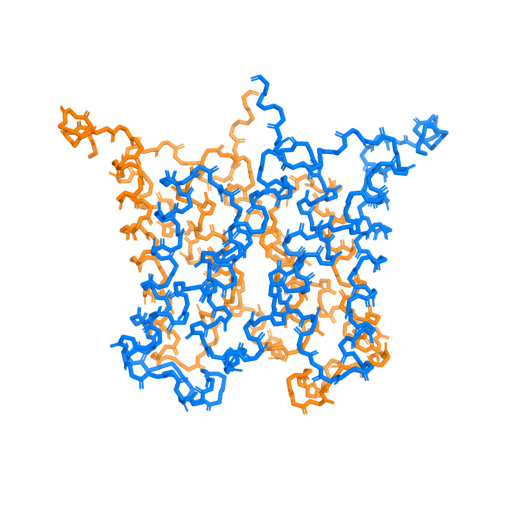GLY B N 1
ATOM 1434 C CA . GLY B 1 22 ? -14.227 1.329 -0.416 1 98.94 22 GLY B CA 1
ATOM 1435 C C . GLY B 1 22 ? -14.805 0.061 -1.013 1 98.94 22 GLY B C 1
ATOM 1436 O O . GLY B 1 22 ? -14.242 -0.509 -1.946 1 98.94 22 GLY B O 1
ATOM 1437 N N . PHE B 1 23 ? -15.938 -0.347 -0.471 1 98.94 23 PHE B N 1
ATOM 1438 C CA . PHE B 1 23 ? -16.594 -1.541 -0.984 1 98.94 23 PHE B CA 1
ATOM 1439 C C . PHE B 1 23 ? -16.984 -1.362 -2.449 1 98.94 23 PHE B C 1
ATOM 1441 O O . PHE B 1 23 ? -16.672 -2.213 -3.285 1 98.94 23 PHE B O 1
ATOM 1448 N N . ALA B 1 24 ? -17.656 -0.303 -2.729 1 98.94 24 ALA B N 1
ATOM 1449 C CA . ALA B 1 24 ? -18.141 -0.047 -4.082 1 98.94 24 ALA B CA 1
ATOM 1450 C C . ALA B 1 24 ? -16.984 0.039 -5.074 1 98.94 24 ALA B C 1
ATOM 1452 O O . ALA B 1 24 ? -17.031 -0.552 -6.152 1 98.94 24 ALA B O 1
ATOM 1453 N N . ALA B 1 25 ? -15.945 0.759 -4.707 1 98.94 25 ALA B N 1
ATOM 1454 C CA . ALA B 1 25 ? -14.82 0.992 -5.609 1 98.94 25 ALA B CA 1
ATOM 1455 C C . ALA B 1 25 ? -14.086 -0.31 -5.918 1 98.94 25 ALA B C 1
ATOM 1457 O O . ALA B 1 25 ? -13.828 -0.625 -7.082 1 98.94 25 ALA B O 1
ATOM 1458 N N . ILE B 1 26 ? -13.773 -1.099 -4.914 1 98.94 26 ILE B N 1
ATOM 1459 C CA . ILE B 1 26 ? -13 -2.324 -5.086 1 98.94 26 ILE B CA 1
ATOM 1460 C C . ILE B 1 26 ? -13.867 -3.391 -5.758 1 98.94 26 ILE B C 1
ATOM 1462 O O . ILE B 1 26 ? -13.383 -4.141 -6.609 1 98.94 26 ILE B O 1
ATOM 1466 N N . ALA B 1 27 ? -15.164 -3.449 -5.418 1 98.94 27 ALA B N 1
ATOM 1467 C CA . ALA B 1 27 ? -16.062 -4.402 -6.062 1 98.94 27 ALA B CA 1
ATOM 1468 C C . ALA B 1 27 ? -16.141 -4.16 -7.566 1 98.94 27 ALA B C 1
ATOM 1470 O O . ALA B 1 27 ? -16.141 -5.109 -8.352 1 98.94 27 ALA B O 1
ATOM 1471 N N . ALA B 1 28 ? -16.234 -2.941 -7.941 1 98.94 28 ALA B N 1
ATOM 1472 C CA . ALA B 1 28 ? -16.312 -2.604 -9.359 1 98.94 28 ALA B CA 1
ATOM 1473 C C . ALA B 1 28 ? -15.07 -3.082 -10.109 1 98.94 28 ALA B C 1
ATOM 1475 O O . ALA B 1 28 ? -15.18 -3.676 -11.188 1 98.94 28 ALA B O 1
ATOM 1476 N N . LEU B 1 29 ? -13.898 -2.832 -9.547 1 98.94 29 LEU B N 1
ATOM 1477 C CA . LEU B 1 29 ? -12.656 -3.238 -10.203 1 98.94 29 LEU B CA 1
ATOM 1478 C C . LEU B 1 29 ? -12.523 -4.758 -10.219 1 98.94 29 LEU B C 1
ATOM 1480 O O . LEU B 1 29 ? -12.07 -5.336 -11.203 1 98.94 29 LEU B O 1
ATOM 1484 N N . ALA B 1 30 ? -12.898 -5.383 -9.133 1 98.88 30 ALA B N 1
ATOM 1485 C CA . ALA B 1 30 ? -12.852 -6.844 -9.055 1 98.88 30 ALA B CA 1
ATOM 1486 C C . ALA B 1 30 ? -13.812 -7.473 -10.062 1 98.88 30 ALA B C 1
ATOM 1488 O O . ALA B 1 30 ? -13.523 -8.523 -10.633 1 98.88 30 ALA B O 1
ATOM 1489 N N . ALA B 1 31 ? -14.953 -6.84 -10.273 1 98.88 31 ALA B N 1
ATOM 1490 C CA . ALA B 1 31 ? -15.906 -7.32 -11.266 1 98.88 31 ALA B CA 1
ATOM 1491 C C . ALA B 1 31 ? -15.312 -7.238 -12.672 1 98.88 31 ALA B C 1
ATOM 1493 O O . ALA B 1 31 ? -15.555 -8.117 -13.508 1 98.88 31 ALA B O 1
ATOM 1494 N N . VAL B 1 32 ? -14.602 -6.195 -12.945 1 98.81 32 VAL B N 1
ATOM 1495 C CA . VAL B 1 32 ? -13.93 -6.074 -14.234 1 98.81 32 VAL B CA 1
ATOM 1496 C C . VAL B 1 32 ? -12.898 -7.188 -14.391 1 98.81 32 VAL B C 1
ATOM 1498 O O . VAL B 1 32 ? -12.781 -7.789 -15.461 1 98.81 32 VAL B O 1
ATOM 1501 N N . ALA B 1 33 ? -12.141 -7.41 -13.297 1 98.5 33 ALA B N 1
ATOM 1502 C CA . ALA B 1 33 ? -11.172 -8.5 -13.32 1 98.5 33 ALA B CA 1
ATOM 1503 C C . ALA B 1 33 ? -11.859 -9.836 -13.609 1 98.5 33 ALA B C 1
ATOM 1505 O O . ALA B 1 33 ? -11.352 -10.648 -14.391 1 98.5 33 ALA B O 1
ATOM 1506 N N . ARG B 1 34 ? -12.969 -10.031 -12.961 1 98.31 34 ARG B N 1
ATOM 1507 C CA . ARG B 1 34 ? -13.742 -11.25 -13.156 1 98.31 34 ARG B CA 1
ATOM 1508 C C . ARG B 1 34 ? -14.211 -11.375 -14.609 1 98.31 34 ARG B C 1
ATOM 1510 O O . ARG B 1 34 ? -14.109 -12.445 -15.203 1 98.31 34 ARG B O 1
ATOM 1517 N N . ALA B 1 35 ? -14.672 -10.352 -15.172 1 98.38 35 ALA B N 1
ATOM 1518 C CA . ALA B 1 35 ? -15.258 -10.359 -16.516 1 98.38 35 ALA B CA 1
ATOM 1519 C C . ALA B 1 35 ? -14.18 -10.5 -17.578 1 98.38 35 ALA B C 1
ATOM 1521 O O . ALA B 1 35 ? -14.414 -11.109 -18.625 1 98.38 35 ALA B O 1
ATOM 1522 N N . THR B 1 36 ? -12.984 -9.977 -17.344 1 97.06 36 THR B N 1
ATOM 1523 C CA . THR B 1 36 ? -11.992 -9.891 -18.422 1 97.06 36 THR B CA 1
ATOM 1524 C C . THR B 1 36 ? -10.883 -10.922 -18.203 1 97.06 36 THR B C 1
ATOM 1526 O O . THR B 1 36 ? -10.125 -11.219 -19.141 1 97.06 36 THR B O 1
ATOM 1529 N N . GLY B 1 37 ? -10.734 -11.344 -17.016 1 95.62 37 GLY B N 1
ATOM 1530 C CA . GLY B 1 37 ? -9.609 -12.203 -16.688 1 95.62 37 GLY B CA 1
ATOM 1531 C C . GLY B 1 37 ? -8.297 -11.461 -16.578 1 95.62 37 GLY B C 1
ATOM 1532 O O . GLY B 1 37 ? -7.246 -12.07 -16.375 1 95.62 37 GLY B O 1
ATOM 1533 N N . SER B 1 38 ? -8.344 -10.141 -16.703 1 95.31 38 SER B N 1
ATOM 1534 C CA . SER B 1 38 ? -7.16 -9.297 -16.609 1 95.31 38 SER B CA 1
ATOM 1535 C C . SER B 1 38 ? -6.945 -8.812 -15.18 1 95.31 38 SER B C 1
ATOM 1537 O O . SER B 1 38 ? -7.879 -8.797 -14.375 1 95.31 38 SER B O 1
ATOM 1539 N N . PRO B 1 39 ? -5.762 -8.469 -14.844 1 95.56 39 PRO B N 1
ATOM 1540 C CA . PRO B 1 39 ? -5.469 -8.125 -13.453 1 95.56 39 PRO B CA 1
ATOM 1541 C C . PRO B 1 39 ? -5.93 -6.719 -13.078 1 95.56 39 PRO B C 1
ATOM 1543 O O . PRO B 1 39 ? -5.105 -5.859 -12.758 1 95.56 39 PRO B O 1
ATOM 1546 N N . PHE B 1 40 ? -7.242 -6.508 -12.914 1 98.31 40 PHE B N 1
ATOM 1547 C CA . PHE B 1 40 ? -7.828 -5.223 -12.555 1 98.31 40 PHE B CA 1
ATOM 1548 C C . PHE B 1 40 ? -7.996 -5.105 -11.047 1 98.31 40 PHE B C 1
ATOM 1550 O O . PHE B 1 40 ? -8.547 -4.121 -10.547 1 98.31 40 PHE B O 1
ATOM 1557 N N . ILE B 1 41 ? -7.57 -6.141 -10.336 1 98.5 41 ILE B N 1
ATOM 1558 C CA . ILE B 1 41 ? -7.566 -6.098 -8.883 1 98.5 41 ILE B CA 1
ATOM 1559 C C . ILE B 1 41 ? -6.238 -6.641 -8.352 1 98.5 41 ILE B C 1
ATOM 1561 O O . ILE B 1 41 ? -5.809 -7.73 -8.742 1 98.5 41 ILE B O 1
ATOM 1565 N N . PHE B 1 42 ? -5.535 -5.879 -7.547 1 98 42 PHE B N 1
ATOM 1566 C CA . PHE B 1 42 ? -4.242 -6.211 -6.961 1 98 42 PHE B CA 1
ATOM 1567 C C . PHE B 1 42 ? -4.027 -5.445 -5.66 1 98 42 PHE B C 1
ATOM 1569 O O . PHE B 1 42 ? -4.723 -4.465 -5.387 1 98 42 PHE B O 1
ATOM 1576 N N . PRO B 1 43 ? -3.129 -5.773 -4.875 1 98.56 43 PRO B N 1
ATOM 1577 C CA . PRO B 1 43 ? -3.049 -5.328 -3.482 1 98.56 43 PRO B CA 1
ATOM 1578 C C . PRO B 1 43 ? -2.91 -3.812 -3.354 1 98.56 43 PRO B C 1
ATOM 1580 O O . PRO B 1 43 ? -3.555 -3.201 -2.5 1 98.56 43 PRO B O 1
ATOM 1583 N N . SER B 1 44 ? -2.127 -3.148 -4.188 1 98.88 44 SER B N 1
ATOM 1584 C CA . SER B 1 44 ? -1.854 -1.728 -4.004 1 98.88 44 SER B CA 1
ATOM 1585 C C . SER B 1 44 ? -3.119 -0.894 -4.188 1 98.88 44 SER B C 1
ATOM 1587 O O . SER B 1 44 ? -3.207 0.227 -3.682 1 98.88 44 SER B O 1
ATOM 1589 N N . LEU B 1 45 ? -4.148 -1.419 -4.863 1 98.94 45 LEU B N 1
ATOM 1590 C CA . LEU B 1 45 ? -5.418 -0.719 -5.02 1 98.94 45 LEU B CA 1
ATOM 1591 C C . LEU B 1 45 ? -6.117 -0.565 -3.672 1 98.94 45 LEU B C 1
ATOM 1593 O O . LEU B 1 45 ? -6.832 0.415 -3.447 1 98.94 45 LEU B O 1
ATOM 1597 N N . GLY B 1 46 ? -5.906 -1.536 -2.803 1 98.94 46 GLY B N 1
ATOM 1598 C CA . GLY B 1 46 ? -6.469 -1.418 -1.467 1 98.94 46 GLY B CA 1
ATOM 1599 C C . GLY B 1 46 ? -5.934 -0.225 -0.697 1 98.94 46 GLY B C 1
ATOM 1600 O O . GLY B 1 46 ? -6.703 0.53 -0.099 1 98.94 46 GLY B O 1
ATOM 1601 N N . ALA B 1 47 ? -4.617 -0.085 -0.745 1 98.94 47 ALA B N 1
ATOM 1602 C CA . ALA B 1 47 ? -3.986 1.05 -0.077 1 98.94 47 ALA B CA 1
ATOM 1603 C C . ALA B 1 47 ? -4.406 2.369 -0.72 1 98.94 47 ALA B C 1
ATOM 1605 O O . ALA B 1 47 ? -4.652 3.355 -0.022 1 98.94 47 ALA B O 1
ATOM 1606 N N . THR B 1 48 ? -4.508 2.396 -2.018 1 98.94 48 THR B N 1
ATOM 1607 C CA . THR B 1 48 ? -4.922 3.594 -2.74 1 98.94 48 THR B CA 1
ATOM 1608 C C . THR B 1 48 ? -6.363 3.963 -2.393 1 98.94 48 THR B C 1
ATOM 1610 O O . THR B 1 48 ? -6.652 5.121 -2.08 1 98.94 48 THR B O 1
ATOM 1613 N N . ALA B 1 49 ? -7.258 3.002 -2.424 1 98.94 49 ALA B N 1
ATOM 1614 C CA . ALA B 1 49 ? -8.656 3.258 -2.09 1 98.94 49 ALA B CA 1
ATOM 1615 C C . ALA B 1 49 ? -8.789 3.791 -0.667 1 98.94 49 ALA B C 1
ATOM 1617 O O . ALA B 1 49 ? -9.547 4.734 -0.419 1 98.94 49 ALA B O 1
ATOM 1618 N N . PHE B 1 50 ? -8.062 3.172 0.223 1 98.94 50 PHE B N 1
ATOM 1619 C CA . PHE B 1 50 ? -8.102 3.627 1.607 1 98.94 50 PHE B CA 1
ATOM 1620 C C . PHE B 1 50 ? -7.723 5.102 1.702 1 98.94 50 PHE B C 1
ATOM 1622 O O . PHE B 1 50 ? -8.406 5.883 2.365 1 98.94 50 PHE B O 1
ATOM 1629 N N . LEU B 1 51 ? -6.688 5.516 1.013 1 98.62 51 LEU B N 1
ATOM 1630 C CA . LEU B 1 51 ? -6.258 6.906 1.035 1 98.62 51 LEU B CA 1
ATOM 1631 C C . LEU B 1 51 ? -7.312 7.812 0.413 1 98.62 51 LEU B C 1
ATOM 1633 O O . LEU B 1 51 ? -7.633 8.867 0.963 1 98.62 51 LEU B O 1
ATOM 1637 N N . HIS B 1 52 ? -7.816 7.359 -0.66 1 98.81 52 HIS B N 1
ATOM 1638 C CA . HIS B 1 52 ? -8.781 8.164 -1.4 1 98.81 52 HIS B CA 1
ATOM 1639 C C . HIS B 1 52 ? -10 8.484 -0.544 1 98.81 52 HIS B C 1
ATOM 1641 O O . HIS B 1 52 ? -10.609 9.547 -0.693 1 98.81 52 HIS B O 1
ATOM 1647 N N . PHE B 1 53 ? -10.305 7.605 0.366 1 98.75 53 PHE B N 1
ATOM 1648 C CA . PHE B 1 53 ? -11.602 7.766 1.017 1 98.75 53 PHE B CA 1
ATOM 1649 C C . PHE B 1 53 ? -11.43 8.125 2.486 1 98.75 53 PHE B C 1
ATOM 1651 O O . PHE B 1 53 ? -12.383 8.531 3.146 1 98.75 53 PHE B O 1
ATOM 1658 N N . THR B 1 54 ? -10.203 8.055 2.988 1 98.44 54 THR B N 1
ATOM 1659 C CA . THR B 1 54 ? -9.984 8.438 4.379 1 98.44 54 THR B CA 1
ATOM 1660 C C . THR B 1 54 ? -9.352 9.828 4.465 1 98.44 54 THR B C 1
ATOM 1662 O O . THR B 1 54 ? -9.609 10.578 5.406 1 98.44 54 THR B O 1
ATOM 1665 N N . THR B 1 55 ? -8.461 10.125 3.525 1 97.38 55 THR B N 1
ATOM 1666 C CA . THR B 1 55 ? -7.793 11.422 3.498 1 97.38 55 THR B CA 1
ATOM 1667 C C . THR B 1 55 ? -7.816 12.008 2.092 1 97.38 55 THR B C 1
ATOM 1669 O O . THR B 1 55 ? -6.766 12.328 1.526 1 97.38 55 THR B O 1
ATOM 1672 N N . PRO B 1 56 ? -9.016 12.273 1.591 1 97.5 56 PRO B N 1
ATOM 1673 C CA . PRO B 1 56 ? -9.18 12.617 0.176 1 97.5 56 PRO B CA 1
ATOM 1674 C C . PRO B 1 56 ? -8.508 13.945 -0.188 1 97.5 56 PRO B C 1
ATOM 1676 O O . PRO B 1 56 ? -8.18 14.172 -1.354 1 97.5 56 PRO B O 1
ATOM 1679 N N . LEU B 1 57 ? -8.219 14.766 0.812 1 97.12 57 LEU B N 1
ATOM 1680 C CA . LEU B 1 57 ? -7.691 16.094 0.484 1 97.12 57 LEU B CA 1
ATOM 1681 C C . LEU B 1 57 ? -6.176 16.125 0.652 1 97.12 57 LEU B C 1
ATOM 1683 O O . LEU B 1 57 ? -5.535 17.125 0.316 1 97.12 57 LEU B O 1
ATOM 1687 N N . ALA B 1 58 ? -5.617 15.039 1.121 1 96.62 58 ALA B N 1
ATOM 1688 C CA . ALA B 1 58 ? -4.164 14.969 1.253 1 96.62 58 ALA B CA 1
ATOM 1689 C C . ALA B 1 58 ? -3.49 14.938 -0.116 1 96.62 58 ALA B C 1
ATOM 1691 O O . ALA B 1 58 ? -3.988 14.305 -1.047 1 96.62 58 ALA B O 1
ATOM 1692 N N . PRO B 1 59 ? -2.336 15.539 -0.202 1 96.81 59 PRO B N 1
ATOM 1693 C CA . PRO B 1 59 ? -1.613 15.5 -1.476 1 96.81 59 PRO B CA 1
ATOM 1694 C C . PRO B 1 59 ? -1.36 14.078 -1.97 1 96.81 59 PRO B C 1
ATOM 1696 O O . PRO B 1 59 ? -1.422 13.812 -3.174 1 96.81 59 PRO B O 1
ATOM 1699 N N . SER B 1 60 ? -1.141 13.156 -1.107 1 97.31 60 SER B N 1
ATOM 1700 C CA . SER B 1 60 ? -0.812 11.781 -1.47 1 97.31 60 SER B CA 1
ATOM 1701 C C . SER B 1 60 ? -2.021 11.055 -2.053 1 97.31 60 SER B C 1
ATOM 1703 O O . SER B 1 60 ? -1.885 9.984 -2.65 1 97.31 60 SER B O 1
ATOM 1705 N N . ALA B 1 61 ? -3.197 11.664 -1.896 1 98.25 61 ALA B N 1
ATOM 1706 C CA . ALA B 1 61 ? -4.422 11.062 -2.418 1 98.25 61 ALA B CA 1
ATOM 1707 C C . ALA B 1 61 ? -4.855 11.734 -3.715 1 98.25 61 ALA B C 1
ATOM 1709 O O . ALA B 1 61 ? -5.848 11.336 -4.328 1 98.25 61 ALA B O 1
ATOM 1710 N N . SER B 1 62 ? -4.109 12.742 -4.152 1 98.5 62 SER B N 1
ATOM 1711 C CA . SER B 1 62 ? -4.496 13.477 -5.355 1 98.5 62 SER B CA 1
ATOM 1712 C C . SER B 1 62 ? -4.363 12.602 -6.598 1 98.5 62 SER B C 1
ATOM 1714 O O . SER B 1 62 ? -3.533 11.695 -6.641 1 98.5 62 SER B O 1
ATOM 1716 N N . PRO B 1 63 ? -5.156 12.883 -7.605 1 98.62 63 PRO B N 1
ATOM 1717 C CA . PRO B 1 63 ? -5.055 12.133 -8.859 1 98.62 63 PRO B CA 1
ATOM 1718 C C . PRO B 1 63 ? -3.652 12.172 -9.461 1 98.62 63 PRO B C 1
ATOM 1720 O O . PRO B 1 63 ? -3.152 11.156 -9.945 1 98.62 63 PRO B O 1
ATOM 1723 N N . ARG B 1 64 ? -2.992 13.266 -9.375 1 98.62 64 ARG B N 1
ATOM 1724 C CA . ARG B 1 64 ? -1.639 13.375 -9.906 1 98.62 64 ARG B CA 1
ATOM 1725 C C . ARG B 1 64 ? -0.696 12.398 -9.211 1 98.62 64 ARG B C 1
ATOM 1727 O O . ARG B 1 64 ? -0.023 11.602 -9.867 1 98.62 64 ARG B O 1
ATOM 1734 N N . ASN B 1 65 ? -0.668 12.492 -7.91 1 98.75 65 ASN B N 1
ATOM 1735 C CA . ASN B 1 65 ? 0.272 11.664 -7.16 1 98.75 65 ASN B CA 1
ATOM 1736 C C . ASN B 1 65 ? -0.072 10.18 -7.277 1 98.75 65 ASN B C 1
ATOM 1738 O O . ASN B 1 65 ? 0.821 9.328 -7.277 1 98.75 65 ASN B O 1
ATOM 1742 N N . THR B 1 66 ? -1.354 9.922 -7.418 1 98.88 66 THR B N 1
ATOM 1743 C CA . THR B 1 66 ? -1.792 8.539 -7.586 1 98.88 66 THR B CA 1
ATOM 1744 C C . THR B 1 66 ? -1.276 7.965 -8.898 1 98.88 66 THR B C 1
ATOM 1746 O O . THR B 1 66 ? -0.629 6.914 -8.914 1 98.88 66 THR B O 1
ATOM 1749 N N . LEU B 1 67 ? -1.512 8.695 -9.945 1 98.88 67 LEU B N 1
ATOM 1750 C CA . LEU B 1 67 ? -1.169 8.195 -11.273 1 98.88 67 LEU B CA 1
ATOM 1751 C C . LEU B 1 67 ? 0.342 8.211 -11.484 1 98.88 67 LEU B C 1
ATOM 1753 O O . LEU B 1 67 ? 0.913 7.234 -11.977 1 98.88 67 LEU B O 1
ATOM 1757 N N . VAL B 1 68 ? 0.995 9.258 -11.078 1 98.81 68 VAL B N 1
ATOM 1758 C CA . VAL B 1 68 ? 2.439 9.375 -11.25 1 98.81 68 VAL B CA 1
ATOM 1759 C C . VAL B 1 68 ? 3.15 8.375 -10.344 1 98.81 68 VAL B C 1
ATOM 1761 O O . VAL B 1 68 ? 4.109 7.727 -10.758 1 98.81 68 VAL B O 1
ATOM 1764 N N . GLY B 1 69 ? 2.676 8.242 -9.125 1 98.88 69 GLY B N 1
ATOM 1765 C CA . GLY B 1 69 ? 3.275 7.305 -8.195 1 98.88 69 GLY B CA 1
ATOM 1766 C C . GLY B 1 69 ? 3.256 5.871 -8.688 1 98.88 69 GLY B C 1
ATOM 1767 O O . GLY B 1 69 ? 4.289 5.199 -8.703 1 98.88 69 GLY B O 1
ATOM 1768 N N . HIS B 1 70 ? 2.1 5.434 -9.109 1 98.94 70 HIS B N 1
ATOM 1769 C CA . HIS B 1 70 ? 1.994 4.066 -9.594 1 98.94 70 HIS B CA 1
ATOM 1770 C C . HIS B 1 70 ? 2.826 3.863 -10.859 1 98.94 70 HIS B C 1
ATOM 1772 O O . HIS B 1 70 ? 3.434 2.807 -11.047 1 98.94 70 HIS B O 1
ATOM 1778 N N . ALA B 1 71 ? 2.848 4.875 -11.719 1 98.81 71 ALA B N 1
ATOM 1779 C CA . ALA B 1 71 ? 3.68 4.777 -12.914 1 98.81 71 ALA B CA 1
ATOM 1780 C C . ALA B 1 71 ? 5.152 4.613 -12.539 1 98.81 71 ALA B C 1
ATOM 1782 O O . ALA B 1 71 ? 5.863 3.807 -13.148 1 98.81 71 ALA B O 1
ATOM 1783 N N . ILE B 1 72 ? 5.613 5.344 -11.578 1 98.88 72 ILE B N 1
ATOM 1784 C CA . ILE B 1 72 ? 6.984 5.223 -11.094 1 98.88 72 ILE B CA 1
ATOM 1785 C C . ILE B 1 72 ? 7.211 3.82 -10.531 1 98.88 72 ILE B C 1
ATOM 1787 O O . ILE B 1 72 ? 8.219 3.182 -10.836 1 98.88 72 ILE B O 1
ATOM 1791 N N . GLY B 1 73 ? 6.273 3.324 -9.727 1 98.88 73 GLY B N 1
ATOM 1792 C CA . GLY B 1 73 ? 6.383 1.987 -9.164 1 98.88 73 GLY B CA 1
ATOM 1793 C C . GLY B 1 73 ? 6.496 0.904 -10.219 1 98.88 73 GLY B C 1
ATOM 1794 O O . GLY B 1 73 ? 7.332 0.007 -10.109 1 98.88 73 GLY B O 1
ATOM 1795 N N . ILE B 1 74 ? 5.637 1.04 -11.227 1 98.62 74 ILE B N 1
ATOM 1796 C CA . ILE B 1 74 ? 5.645 0.079 -12.32 1 98.62 74 ILE B CA 1
ATOM 1797 C C . ILE B 1 74 ? 6.996 0.114 -13.031 1 98.62 74 ILE B C 1
ATOM 1799 O O . ILE B 1 74 ? 7.613 -0.93 -13.258 1 98.62 74 ILE B O 1
ATOM 1803 N N . ALA B 1 75 ? 7.445 1.29 -13.352 1 98.25 75 ALA B N 1
ATOM 1804 C CA . ALA B 1 75 ? 8.695 1.454 -14.094 1 98.25 75 ALA B CA 1
ATOM 1805 C C . ALA B 1 75 ? 9.883 0.928 -13.289 1 98.25 75 ALA B C 1
ATOM 1807 O O . ALA B 1 75 ? 10.734 0.224 -13.828 1 98.25 75 ALA B O 1
ATOM 1808 N N . CYS B 1 76 ? 9.945 1.25 -12.055 1 98.75 76 CYS B N 1
ATOM 1809 C CA . CYS B 1 76 ? 11.055 0.83 -11.211 1 98.75 76 CYS B CA 1
ATOM 1810 C C . CYS B 1 76 ? 11.016 -0.672 -10.953 1 98.75 76 CYS B C 1
ATOM 1812 O O . CYS B 1 76 ? 12.055 -1.33 -10.914 1 98.75 76 CYS B O 1
ATOM 1814 N N . GLY B 1 77 ? 9.789 -1.22 -10.711 1 98.56 77 GLY B N 1
ATOM 1815 C CA . GLY B 1 77 ? 9.664 -2.66 -10.555 1 98.56 77 GLY B CA 1
ATOM 1816 C C . GLY B 1 77 ? 10.141 -3.436 -11.773 1 98.56 77 GLY B C 1
ATOM 1817 O O . GLY B 1 77 ? 10.953 -4.355 -11.648 1 98.56 77 GLY B O 1
ATOM 1818 N N . PHE B 1 78 ? 9.625 -2.996 -12.906 1 97.69 78 PHE B N 1
ATOM 1819 C CA . PHE B 1 78 ? 10.008 -3.652 -14.156 1 97.69 78 PHE B CA 1
ATOM 1820 C C . PHE B 1 78 ? 11.492 -3.455 -14.438 1 97.69 78 PHE B C 1
ATOM 1822 O O . PHE B 1 78 ? 12.188 -4.395 -14.836 1 97.69 78 PHE B O 1
ATOM 1829 N N . GLY B 1 79 ? 11.953 -2.258 -14.32 1 97.75 79 GLY B N 1
ATOM 1830 C CA . GLY B 1 79 ? 13.359 -1.965 -14.531 1 97.75 79 GLY B CA 1
ATOM 1831 C C . GLY B 1 79 ? 14.281 -2.799 -13.656 1 97.75 79 GLY B C 1
ATOM 1832 O O . GLY B 1 79 ? 15.32 -3.27 -14.109 1 97.75 79 GLY B O 1
ATOM 1833 N N . ALA B 1 80 ? 13.945 -2.957 -12.391 1 98.56 80 ALA B N 1
ATOM 1834 C CA . ALA B 1 80 ? 14.758 -3.748 -11.469 1 98.56 80 ALA B CA 1
ATOM 1835 C C . ALA B 1 80 ? 14.812 -5.207 -11.906 1 98.56 80 ALA B C 1
ATOM 1837 O O . ALA B 1 80 ? 15.867 -5.848 -11.82 1 98.56 80 ALA B O 1
ATOM 1838 N N . LEU B 1 81 ? 13.656 -5.738 -12.359 1 97.69 81 LEU B N 1
ATOM 1839 C CA . LEU B 1 81 ? 13.648 -7.105 -12.867 1 97.69 81 LEU B CA 1
ATOM 1840 C C . LEU B 1 81 ? 14.555 -7.242 -14.078 1 97.69 81 LEU B C 1
ATOM 1842 O O . LEU B 1 81 ? 15.312 -8.211 -14.188 1 97.69 81 LEU B O 1
ATOM 1846 N N . TRP B 1 82 ? 14.422 -6.293 -14.945 1 96.81 82 TRP B N 1
ATOM 1847 C CA . TRP B 1 82 ? 15.227 -6.301 -16.156 1 96.81 82 TRP B CA 1
ATOM 1848 C C . TRP B 1 82 ? 16.719 -6.246 -15.828 1 96.81 82 TRP B C 1
ATOM 1850 O O . TRP B 1 82 ? 17.516 -6.973 -16.422 1 96.81 82 TRP B O 1
ATOM 1860 N N . LEU B 1 83 ? 17.062 -5.492 -14.891 1 97.62 83 LEU B N 1
ATOM 1861 C CA . LEU B 1 83 ? 18.453 -5.281 -14.508 1 97.62 83 LEU B CA 1
ATOM 1862 C C . LEU B 1 83 ? 19.078 -6.574 -14 1 97.62 83 LEU B C 1
ATOM 1864 O O . LEU B 1 83 ? 20.281 -6.812 -14.203 1 97.62 83 LEU B O 1
ATOM 1868 N N . VAL B 1 84 ? 18.25 -7.418 -13.336 1 98.12 84 VAL B N 1
ATOM 1869 C CA . VAL B 1 84 ? 18.828 -8.617 -12.727 1 98.12 84 VAL B CA 1
ATOM 1870 C C . VAL B 1 84 ? 18.516 -9.836 -13.594 1 98.12 84 VAL B C 1
ATOM 1872 O O . VAL B 1 84 ? 18.75 -10.977 -13.18 1 98.12 84 VAL B O 1
ATOM 1875 N N . GLY B 1 85 ? 17.844 -9.656 -14.727 1 97.25 85 GLY B N 1
ATOM 1876 C CA . GLY B 1 85 ? 17.609 -10.711 -15.703 1 97.25 85 GLY B CA 1
ATOM 1877 C C . GLY B 1 85 ? 16.422 -11.586 -15.352 1 97.25 85 GLY B C 1
ATOM 1878 O O . GLY B 1 85 ? 16.406 -12.781 -15.648 1 97.25 85 GLY B O 1
ATOM 1879 N N . LEU B 1 86 ? 15.438 -11.055 -14.664 1 96.19 86 LEU B N 1
ATOM 1880 C CA . LEU B 1 86 ? 14.289 -11.844 -14.219 1 96.19 86 LEU B CA 1
ATOM 1881 C C . LEU B 1 86 ? 13.008 -11.367 -14.883 1 96.19 86 LEU B C 1
ATOM 1883 O O . LEU B 1 86 ? 11.906 -11.711 -14.438 1 96.19 86 LEU B O 1
ATOM 1887 N N . ASP B 1 87 ? 13.125 -10.5 -15.891 1 92.88 87 ASP B N 1
ATOM 1888 C CA . ASP B 1 87 ? 11.961 -9.898 -16.516 1 92.88 87 ASP B CA 1
ATOM 1889 C C . ASP B 1 87 ? 11.055 -10.961 -17.141 1 92.88 87 ASP B C 1
ATOM 1891 O O . ASP B 1 87 ? 9.852 -10.75 -17.297 1 92.88 87 ASP B O 1
ATOM 1895 N N . GLU B 1 88 ? 11.539 -12.195 -17.453 1 92.5 88 GLU B N 1
ATOM 1896 C CA . GLU B 1 88 ? 10.742 -13.273 -18.016 1 92.5 88 GLU B CA 1
ATOM 1897 C C . GLU B 1 88 ? 10.672 -14.469 -17.078 1 92.5 88 GLU B C 1
ATOM 1899 O O . GLU B 1 88 ? 10.211 -15.547 -17.453 1 92.5 88 GLU B O 1
ATOM 1904 N N . ALA B 1 89 ? 11.18 -14.273 -15.914 1 93.12 89 ALA B N 1
ATOM 1905 C CA . ALA B 1 89 ? 11.211 -15.359 -14.938 1 93.12 89 ALA B CA 1
ATOM 1906 C C . ALA B 1 89 ? 9.852 -15.523 -14.258 1 93.12 89 ALA B C 1
ATOM 1908 O O . ALA B 1 89 ? 9.055 -14.586 -14.219 1 93.12 89 ALA B O 1
ATOM 1909 N N . PRO B 1 90 ? 9.586 -16.703 -13.75 1 93 90 PRO B N 1
ATOM 1910 C CA . PRO B 1 90 ? 8.352 -16.906 -12.977 1 93 90 PRO B CA 1
ATOM 1911 C C . PRO B 1 90 ? 8.297 -16.031 -11.727 1 93 90 PRO B C 1
ATOM 1913 O O . PRO B 1 90 ? 9.328 -15.539 -11.266 1 93 90 PRO B O 1
ATOM 1916 N N . SER B 1 91 ? 7.109 -15.812 -11.227 1 93.81 91 SER B N 1
ATOM 1917 C CA . SER B 1 91 ? 6.898 -15.031 -10.016 1 93.81 91 SER B CA 1
ATOM 1918 C C . SER B 1 91 ? 7.625 -15.648 -8.828 1 93.81 91 SER B C 1
ATOM 1920 O O . SER B 1 91 ? 7.922 -16.844 -8.828 1 93.81 91 SER B O 1
ATOM 1922 N N . ALA B 1 92 ? 7.871 -14.859 -7.887 1 94.19 92 ALA B N 1
ATOM 1923 C CA . ALA B 1 92 ? 8.516 -15.32 -6.656 1 94.19 92 ALA B CA 1
ATOM 1924 C C . ALA B 1 92 ? 7.629 -16.312 -5.914 1 94.19 92 ALA B C 1
ATOM 1926 O O . ALA B 1 92 ? 8.125 -17.156 -5.156 1 94.19 92 ALA B O 1
ATOM 1927 N N . ILE B 1 93 ? 6.336 -16.25 -6.105 1 87.06 93 ILE B N 1
ATOM 1928 C CA . ILE B 1 93 ? 5.418 -17.188 -5.469 1 87.06 93 ILE B CA 1
ATOM 1929 C C . ILE B 1 93 ? 5.695 -18.594 -5.969 1 87.06 93 ILE B C 1
ATOM 1931 O O . ILE B 1 93 ? 5.641 -19.562 -5.199 1 87.06 93 ILE B O 1
ATOM 1935 N N . LEU B 1 94 ? 6.008 -18.688 -7.207 1 88.31 94 LEU B N 1
ATOM 1936 C CA . LEU B 1 94 ? 6.242 -19.984 -7.832 1 88.31 94 LEU B CA 1
ATOM 1937 C C . LEU B 1 94 ? 7.699 -20.406 -7.676 1 88.31 94 LEU B C 1
ATOM 1939 O O . LEU B 1 94 ? 7.984 -21.547 -7.301 1 88.31 94 LEU B O 1
ATOM 1943 N N . ALA B 1 95 ? 8.617 -19.484 -7.887 1 93.94 95 ALA B N 1
ATOM 1944 C CA . ALA B 1 95 ? 10.039 -19.828 -8.008 1 93.94 95 ALA B CA 1
ATOM 1945 C C . ALA B 1 95 ? 10.773 -19.609 -6.691 1 93.94 95 ALA B C 1
ATOM 1947 O O . ALA B 1 95 ? 11.914 -20.047 -6.527 1 93.94 95 ALA B O 1
ATOM 1948 N N . GLY B 1 96 ? 10.117 -18.891 -5.797 1 94.62 96 GLY B N 1
ATOM 1949 C CA . GLY B 1 96 ? 10.828 -18.5 -4.59 1 94.62 96 GLY B CA 1
ATOM 1950 C C . GLY B 1 96 ? 11.625 -17.219 -4.766 1 94.62 96 GLY B C 1
ATOM 1951 O O . GLY B 1 96 ? 11.633 -16.625 -5.848 1 94.62 96 GLY B O 1
ATOM 1952 N N . VAL B 1 97 ? 12.203 -16.797 -3.689 1 98.06 97 VAL B N 1
ATOM 1953 C CA . VAL B 1 97 ? 13 -15.578 -3.699 1 98.06 97 VAL B CA 1
ATOM 1954 C C . VAL B 1 97 ? 14.477 -15.93 -3.861 1 98.06 97 VAL B C 1
ATOM 1956 O O . VAL B 1 97 ? 15.086 -16.5 -2.955 1 98.06 97 VAL B O 1
ATOM 1959 N N . SER B 1 98 ? 15.102 -15.602 -4.957 1 98.31 98 SER B N 1
ATOM 1960 C CA . SER B 1 98 ? 16.516 -15.797 -5.227 1 98.31 98 SER B CA 1
ATOM 1961 C C . SER B 1 98 ? 17.344 -14.586 -4.797 1 98.31 98 SER B C 1
ATOM 1963 O O . SER B 1 98 ? 16.781 -13.562 -4.406 1 98.31 98 SER B O 1
ATOM 1965 N N . ASP B 1 99 ? 18.641 -14.68 -4.902 1 98.5 99 ASP B N 1
ATOM 1966 C CA . ASP B 1 99 ? 19.516 -13.555 -4.617 1 98.5 99 ASP B CA 1
ATOM 1967 C C . ASP B 1 99 ? 19.234 -12.383 -5.555 1 98.5 99 ASP B C 1
ATOM 1969 O O . ASP B 1 99 ? 19.203 -11.227 -5.125 1 98.5 99 ASP B O 1
ATOM 1973 N N . ALA B 1 100 ? 19.031 -12.75 -6.781 1 98.62 100 ALA B N 1
ATOM 1974 C CA . ALA B 1 100 ? 18.719 -11.719 -7.766 1 98.62 100 ALA B CA 1
ATOM 1975 C C . ALA B 1 100 ? 17.406 -11.031 -7.434 1 98.62 100 ALA B C 1
ATOM 1977 O O . ALA B 1 100 ? 17.266 -9.82 -7.605 1 98.62 100 ALA B O 1
ATOM 1978 N N . ARG B 1 101 ? 16.422 -11.82 -6.98 1 98.69 101 ARG B N 1
ATOM 1979 C CA . ARG B 1 101 ? 15.125 -11.266 -6.637 1 98.69 101 ARG B CA 1
ATOM 1980 C C . ARG B 1 101 ? 15.227 -10.352 -5.418 1 98.69 101 ARG B C 1
ATOM 1982 O O . ARG B 1 101 ? 14.5 -9.359 -5.316 1 98.69 101 ARG B O 1
ATOM 1989 N N . VAL B 1 102 ? 16.109 -10.695 -4.48 1 98.94 102 VAL B N 1
ATOM 1990 C CA . VAL B 1 102 ? 16.359 -9.836 -3.328 1 98.94 102 VAL B CA 1
ATOM 1991 C C . VAL B 1 102 ? 16.797 -8.453 -3.801 1 98.94 102 VAL B C 1
ATOM 1993 O O . VAL B 1 102 ? 16.266 -7.438 -3.344 1 98.94 102 VAL B O 1
ATOM 1996 N N . ILE B 1 103 ? 17.641 -8.422 -4.742 1 98.88 103 ILE B N 1
ATOM 1997 C CA . ILE B 1 103 ? 18.156 -7.164 -5.281 1 98.88 103 ILE B CA 1
ATOM 1998 C C . ILE B 1 103 ? 17.031 -6.434 -6.023 1 98.88 103 ILE B C 1
ATOM 2000 O O . ILE B 1 103 ? 16.875 -5.223 -5.879 1 98.88 103 ILE B O 1
ATOM 2004 N N . ALA B 1 104 ? 16.25 -7.148 -6.766 1 98.88 104 ALA B N 1
ATOM 2005 C CA . ALA B 1 104 ? 15.195 -6.543 -7.574 1 98.88 104 ALA B CA 1
ATOM 2006 C C . ALA B 1 104 ? 14.156 -5.855 -6.695 1 98.88 104 ALA B C 1
ATOM 2008 O O . ALA B 1 104 ? 13.781 -4.707 -6.945 1 98.88 104 ALA B O 1
ATOM 2009 N N . VAL B 1 105 ? 13.711 -6.555 -5.648 1 98.94 105 VAL B N 1
ATOM 2010 C CA . VAL B 1 105 ? 12.648 -5.98 -4.828 1 98.94 105 VAL B CA 1
ATOM 2011 C C . VAL B 1 105 ? 13.195 -4.812 -4.016 1 98.94 105 VAL B C 1
ATOM 2013 O O . VAL B 1 105 ? 12.531 -3.785 -3.863 1 98.94 105 VAL B O 1
ATOM 2016 N N . ALA B 1 106 ? 14.422 -4.926 -3.527 1 98.94 106 ALA B N 1
ATOM 2017 C CA . ALA B 1 106 ? 15.031 -3.85 -2.748 1 98.94 106 ALA B CA 1
ATOM 2018 C C . ALA B 1 106 ? 15.281 -2.621 -3.615 1 98.94 106 ALA B C 1
ATOM 2020 O O . ALA B 1 106 ? 14.945 -1.5 -3.23 1 98.94 106 ALA B O 1
ATOM 2021 N N . ALA B 1 107 ? 15.852 -2.812 -4.789 1 98.94 107 ALA B N 1
ATOM 2022 C CA . ALA B 1 107 ? 16.172 -1.714 -5.699 1 98.94 107 ALA B CA 1
ATOM 2023 C C . ALA B 1 107 ? 14.898 -1.04 -6.211 1 98.94 107 ALA B C 1
ATOM 2025 O O . ALA B 1 107 ? 14.859 0.181 -6.379 1 98.94 107 ALA B O 1
ATOM 2026 N N . SER B 1 108 ? 13.914 -1.859 -6.512 1 98.94 108 SER B N 1
ATOM 2027 C CA . SER B 1 108 ? 12.664 -1.306 -7.023 1 98.94 108 SER B CA 1
ATOM 2028 C C . SER B 1 108 ? 12.023 -0.357 -6.016 1 98.94 108 SER B C 1
ATOM 2030 O O . SER B 1 108 ? 11.625 0.754 -6.367 1 98.94 108 SER B O 1
ATOM 2032 N N . LEU B 1 109 ? 11.938 -0.756 -4.742 1 98.94 109 LEU B N 1
ATOM 2033 C CA . LEU B 1 109 ? 11.344 0.097 -3.723 1 98.94 109 LEU B CA 1
ATOM 2034 C C . LEU B 1 109 ? 12.188 1.345 -3.492 1 98.94 109 LEU B C 1
ATOM 2036 O O . LEU B 1 109 ? 11.656 2.451 -3.385 1 98.94 109 LEU B O 1
ATOM 2040 N N . ALA B 1 110 ? 13.477 1.121 -3.406 1 98.94 110 ALA B N 1
ATOM 2041 C CA . ALA B 1 110 ? 14.406 2.219 -3.15 1 98.94 110 ALA B CA 1
ATOM 2042 C C . ALA B 1 110 ? 14.297 3.289 -4.234 1 98.94 110 ALA B C 1
ATOM 2044 O O . ALA B 1 110 ? 14.156 4.477 -3.932 1 98.94 110 ALA B O 1
ATOM 2045 N N . ALA B 1 111 ? 14.328 2.881 -5.453 1 98.94 111 ALA B N 1
ATOM 2046 C CA . ALA B 1 111 ? 14.242 3.809 -6.578 1 98.94 111 ALA B CA 1
ATOM 2047 C C . ALA B 1 111 ? 12.875 4.484 -6.621 1 98.94 111 ALA B C 1
ATOM 2049 O O . ALA B 1 111 ? 12.773 5.688 -6.879 1 98.94 111 ALA B O 1
ATOM 2050 N N . THR B 1 112 ? 11.828 3.709 -6.43 1 98.94 112 THR B N 1
ATOM 2051 C CA . THR B 1 112 ? 10.477 4.246 -6.406 1 98.94 112 THR B CA 1
ATOM 2052 C C . THR B 1 112 ? 10.352 5.371 -5.379 1 98.94 112 THR B C 1
ATOM 2054 O O . THR B 1 112 ? 9.844 6.449 -5.688 1 98.94 112 THR B O 1
ATOM 2057 N N . GLY B 1 113 ? 10.828 5.086 -4.16 1 98.88 113 GLY B N 1
ATOM 2058 C CA . GLY B 1 113 ? 10.758 6.086 -3.105 1 98.88 113 GLY B CA 1
ATOM 2059 C C . GLY B 1 113 ? 11.539 7.344 -3.42 1 98.88 113 GLY B C 1
ATOM 2060 O O . GLY B 1 113 ? 11.031 8.453 -3.258 1 98.88 113 GLY B O 1
ATOM 2061 N N . ALA B 1 114 ? 12.75 7.18 -3.865 1 98.88 114 ALA B N 1
ATOM 2062 C CA . ALA B 1 114 ? 13.602 8.32 -4.172 1 98.88 114 ALA B CA 1
ATOM 2063 C C . ALA B 1 114 ? 13.008 9.18 -5.285 1 98.88 114 ALA B C 1
ATOM 2065 O O . ALA B 1 114 ? 12.992 10.406 -5.191 1 98.88 114 ALA B O 1
ATOM 2066 N N . LEU B 1 115 ? 12.477 8.555 -6.266 1 98.94 115 LEU B N 1
ATOM 2067 C CA . LEU B 1 115 ? 11.938 9.281 -7.406 1 98.94 115 LEU B CA 1
ATOM 2068 C C . LEU B 1 115 ? 10.656 10.016 -7.023 1 98.94 115 LEU B C 1
ATOM 2070 O O . LEU B 1 115 ? 10.406 11.133 -7.488 1 98.94 115 LEU B O 1
ATOM 2074 N N . MET B 1 116 ? 9.836 9.375 -6.195 1 98.81 116 MET B N 1
ATOM 2075 C CA . MET B 1 116 ? 8.633 10.07 -5.762 1 98.81 116 MET B CA 1
ATOM 2076 C C . MET B 1 116 ? 8.977 11.305 -4.938 1 98.81 116 MET B C 1
ATOM 2078 O O . MET B 1 116 ? 8.297 12.328 -5.027 1 98.81 116 MET B O 1
ATOM 2082 N N . VAL B 1 117 ? 10.023 11.164 -4.129 1 98.44 117 VAL B N 1
ATOM 2083 C CA . VAL B 1 117 ? 10.477 12.32 -3.365 1 98.44 117 VAL B CA 1
ATOM 2084 C C . VAL B 1 117 ? 10.961 13.406 -4.32 1 98.44 117 VAL B C 1
ATOM 2086 O O . VAL B 1 117 ? 10.562 14.57 -4.199 1 98.44 117 VAL B O 1
ATOM 2089 N N . LEU B 1 118 ? 11.75 13.062 -5.281 1 98.44 118 LEU B N 1
ATOM 2090 C CA . LEU B 1 118 ? 12.359 14.023 -6.199 1 98.44 118 LEU B CA 1
ATOM 2091 C C . LEU B 1 118 ? 11.297 14.695 -7.066 1 98.44 118 LEU B C 1
ATOM 2093 O O . LEU B 1 118 ? 11.406 15.883 -7.383 1 98.44 118 LEU B O 1
ATOM 2097 N N . LEU B 1 119 ? 10.258 13.984 -7.387 1 98.19 119 LEU B N 1
ATOM 2098 C CA . LEU B 1 119 ? 9.242 14.492 -8.305 1 98.19 119 LEU B CA 1
ATOM 2099 C C . LEU B 1 119 ? 8.047 15.047 -7.531 1 98.19 119 LEU B C 1
ATOM 2101 O O . LEU B 1 119 ? 7.043 15.438 -8.133 1 98.19 119 LEU B O 1
ATOM 2105 N N . ARG B 1 120 ? 8.094 15.055 -6.285 1 97 120 ARG B N 1
ATOM 2106 C CA . ARG B 1 120 ? 7.027 15.562 -5.422 1 97 120 ARG B CA 1
ATOM 2107 C C . ARG B 1 120 ? 5.695 14.891 -5.75 1 97 120 ARG B C 1
ATOM 2109 O O . ARG B 1 120 ? 4.684 15.57 -5.926 1 97 120 ARG B O 1
ATOM 2116 N N . ALA B 1 121 ? 5.766 13.617 -5.898 1 97.81 121 ALA B N 1
ATOM 2117 C CA . ALA B 1 121 ? 4.594 12.812 -6.25 1 97.81 121 ALA B CA 1
ATOM 2118 C C . ALA B 1 121 ? 4.422 11.641 -5.285 1 97.81 121 ALA B C 1
ATOM 2120 O O . ALA B 1 121 ? 4.285 10.492 -5.707 1 97.81 121 ALA B O 1
ATOM 2121 N N . SER B 1 122 ? 4.445 12 -3.988 1 98.06 122 SER B N 1
ATOM 2122 C CA . SER B 1 122 ? 4.375 10.984 -2.945 1 98.06 122 SER B CA 1
ATOM 2123 C C . SER B 1 122 ? 3.029 10.266 -2.957 1 98.06 122 SER B C 1
ATOM 2125 O O . SER B 1 122 ? 1.979 10.914 -2.887 1 98.06 122 SER B O 1
ATOM 2127 N N . HIS B 1 123 ? 3.018 8.992 -3.109 1 98.75 123 HIS B N 1
ATOM 2128 C CA . HIS B 1 123 ? 1.883 8.078 -3.027 1 98.75 123 HIS B CA 1
ATOM 2129 C C . HIS B 1 123 ? 2.305 6.73 -2.461 1 98.75 123 HIS B C 1
ATOM 2131 O O . HIS B 1 123 ? 2.678 5.824 -3.213 1 98.75 123 HIS B O 1
ATOM 2137 N N . PRO B 1 124 ? 2.164 6.547 -1.217 1 98.69 124 PRO B N 1
ATOM 2138 C CA . PRO B 1 124 ? 2.732 5.379 -0.543 1 98.69 124 PRO B CA 1
ATOM 2139 C C . PRO B 1 124 ? 2.314 4.062 -1.193 1 98.69 124 PRO B C 1
ATOM 2141 O O . PRO B 1 124 ? 3.145 3.17 -1.381 1 98.69 124 PRO B O 1
ATOM 2144 N N . PRO B 1 125 ? 1.141 3.895 -1.718 1 98.88 125 PRO B N 1
ATOM 2145 C CA . PRO B 1 125 ? 0.719 2.633 -2.33 1 98.88 125 PRO B CA 1
ATOM 2146 C C . PRO B 1 125 ? 1.595 2.23 -3.516 1 98.88 125 PRO B C 1
ATOM 2148 O O . PRO B 1 125 ? 1.669 1.048 -3.859 1 98.88 125 PRO B O 1
ATOM 2151 N N . ALA B 1 126 ? 2.225 3.234 -4.086 1 98.88 126 ALA B N 1
ATOM 2152 C CA . ALA B 1 126 ? 3.102 2.947 -5.219 1 98.88 126 ALA B CA 1
ATOM 2153 C C . ALA B 1 126 ? 4.273 2.068 -4.797 1 98.88 126 ALA B C 1
ATOM 2155 O O . ALA B 1 126 ? 4.855 1.361 -5.625 1 98.88 126 ALA B O 1
ATOM 2156 N N . GLY B 1 127 ? 4.656 2.123 -3.547 1 98.88 127 GLY B N 1
ATOM 2157 C CA . GLY B 1 127 ? 5.641 1.185 -3.035 1 98.88 127 GLY B CA 1
ATOM 2158 C C . GLY B 1 127 ? 5.203 -0.263 -3.152 1 98.88 127 GLY B C 1
ATOM 2159 O O . GLY B 1 127 ? 6.02 -1.143 -3.439 1 98.88 127 GLY B O 1
ATOM 2160 N N . ALA B 1 128 ? 3.934 -0.482 -2.916 1 98.88 128 ALA B N 1
ATOM 2161 C CA . ALA B 1 128 ? 3.389 -1.824 -3.105 1 98.88 128 ALA B CA 1
ATOM 2162 C C . ALA B 1 128 ? 3.412 -2.221 -4.578 1 98.88 128 ALA B C 1
ATOM 2164 O O . ALA B 1 128 ? 3.68 -3.377 -4.914 1 98.88 128 ALA B O 1
ATOM 2165 N N . THR B 1 129 ? 3.109 -1.284 -5.441 1 98.81 129 THR B N 1
ATOM 2166 C CA . THR B 1 129 ? 3.143 -1.552 -6.875 1 98.81 129 THR B CA 1
ATOM 2167 C C . THR B 1 129 ? 4.539 -1.974 -7.316 1 98.81 129 THR B C 1
ATOM 2169 O O . THR B 1 129 ? 4.695 -2.908 -8.102 1 98.81 129 THR B O 1
ATOM 2172 N N . ALA B 1 130 ? 5.531 -1.297 -6.812 1 98.88 130 ALA B N 1
ATOM 2173 C CA . ALA B 1 130 ? 6.91 -1.659 -7.137 1 98.88 130 ALA B CA 1
ATOM 2174 C C . ALA B 1 130 ? 7.191 -3.117 -6.781 1 98.88 130 ALA B C 1
ATOM 2176 O O . ALA B 1 130 ? 7.789 -3.85 -7.574 1 98.88 130 ALA B O 1
ATOM 2177 N N . LEU B 1 131 ? 6.723 -3.541 -5.621 1 98.81 131 LEU B N 1
ATOM 2178 C CA . LEU B 1 131 ? 6.992 -4.902 -5.176 1 98.81 131 LEU B CA 1
ATOM 2179 C C . LEU B 1 131 ? 6.102 -5.898 -5.914 1 98.81 131 LEU B C 1
ATOM 2181 O O . LEU B 1 131 ? 6.52 -7.027 -6.184 1 98.81 131 LEU B O 1
ATOM 2185 N N . ILE B 1 132 ? 4.852 -5.531 -6.262 1 98.5 132 ILE B N 1
ATOM 2186 C CA . ILE B 1 132 ? 3.998 -6.387 -7.078 1 98.5 132 ILE B CA 1
ATOM 2187 C C . ILE B 1 132 ? 4.715 -6.738 -8.383 1 98.5 132 ILE B C 1
ATOM 2189 O O . ILE B 1 132 ? 4.781 -7.906 -8.766 1 98.5 132 ILE B O 1
ATOM 2193 N N . VAL B 1 133 ? 5.27 -5.738 -8.969 1 98.31 133 VAL B N 1
ATOM 2194 C CA . VAL B 1 133 ? 5.926 -5.934 -10.258 1 98.31 133 VAL B CA 1
ATOM 2195 C C . VAL B 1 133 ? 7.246 -6.672 -10.062 1 98.31 133 VAL B C 1
ATOM 2197 O O . VAL B 1 133 ? 7.531 -7.648 -10.758 1 98.31 133 VAL B O 1
ATOM 2200 N N . SER B 1 134 ? 8.039 -6.332 -9.078 1 98.44 134 SER B N 1
ATOM 2201 C CA . SER B 1 134 ? 9.383 -6.891 -8.938 1 98.44 134 SER B CA 1
ATOM 2202 C C . SER B 1 134 ? 9.336 -8.289 -8.336 1 98.44 134 SER B C 1
ATOM 2204 O O . SER B 1 134 ? 10.305 -9.047 -8.43 1 98.44 134 SER B O 1
ATOM 2206 N N . LEU B 1 135 ? 8.266 -8.633 -7.734 1 97.81 135 LEU B N 1
ATOM 2207 C CA . LEU B 1 135 ? 8.078 -10.008 -7.289 1 97.81 135 LEU B CA 1
ATOM 2208 C C . LEU B 1 135 ? 7.52 -10.875 -8.422 1 97.81 135 LEU B C 1
ATOM 2210 O O . LEU B 1 135 ? 7.406 -12.094 -8.273 1 97.81 135 LEU B O 1
ATOM 2214 N N . GLY B 1 136 ? 7.133 -10.211 -9.469 1 96.06 136 GLY B N 1
ATOM 2215 C CA . GLY B 1 136 ? 6.633 -10.922 -10.633 1 96.06 136 GLY B CA 1
ATOM 2216 C C . GLY B 1 136 ? 5.18 -11.336 -10.508 1 96.06 136 GLY B C 1
ATOM 2217 O O . GLY B 1 136 ? 4.73 -12.273 -11.18 1 96.06 136 GLY B O 1
ATOM 2218 N N . LEU B 1 137 ? 4.422 -10.695 -9.664 1 94.25 137 LEU B N 1
ATOM 2219 C CA . LEU B 1 137 ? 3.025 -11.062 -9.461 1 94.25 137 LEU B CA 1
ATOM 2220 C C . LEU B 1 137 ? 2.18 -10.68 -10.672 1 94.25 137 LEU B C 1
ATOM 2222 O O . LEU B 1 137 ? 1.153 -11.305 -10.945 1 94.25 137 LEU B O 1
ATOM 2226 N N . VAL B 1 138 ? 2.535 -9.609 -11.281 1 89.12 138 VAL B N 1
ATOM 2227 C CA . VAL B 1 138 ? 2 -9.195 -12.578 1 89.12 138 VAL B CA 1
ATOM 2228 C C . VAL B 1 138 ? 3.135 -9.086 -13.594 1 89.12 138 VAL B C 1
ATOM 2230 O O . VAL B 1 138 ? 4.113 -8.375 -13.367 1 89.12 138 VAL B O 1
ATOM 2233 N N . SER B 1 139 ? 3.02 -9.93 -14.594 1 82.44 139 SER B N 1
ATOM 2234 C CA . SER B 1 139 ? 4.117 -9.992 -15.555 1 82.44 139 SER B CA 1
ATOM 2235 C C . SER B 1 139 ? 3.648 -9.625 -16.953 1 82.44 139 SER B C 1
ATOM 2237 O O . SER B 1 139 ? 2.457 -9.719 -17.266 1 82.44 139 SER B O 1
ATOM 2239 N N . GLY B 1 140 ? 4.559 -9.141 -17.734 1 86.06 140 GLY B N 1
ATOM 2240 C CA . GLY B 1 140 ? 4.285 -8.836 -19.125 1 86.06 140 GLY B CA 1
ATOM 2241 C C . GLY B 1 140 ? 3.885 -7.391 -19.359 1 86.06 140 GLY B C 1
ATOM 2242 O O . GLY B 1 140 ? 3.217 -6.789 -18.516 1 86.06 140 GLY B O 1
ATOM 2243 N N . PRO B 1 141 ? 4.309 -6.801 -20.359 1 85.88 141 PRO B N 1
ATOM 2244 C CA . PRO B 1 141 ? 4.074 -5.383 -20.625 1 85.88 141 PRO B CA 1
ATOM 2245 C C . PRO B 1 141 ? 2.59 -5.031 -20.688 1 85.88 141 PRO B C 1
ATOM 2247 O O . PRO B 1 141 ? 2.182 -3.965 -20.219 1 85.88 141 PRO B O 1
ATOM 2250 N N . LEU B 1 142 ? 1.803 -5.902 -21.234 1 88.56 142 LEU B N 1
ATOM 2251 C CA . LEU B 1 142 ? 0.372 -5.637 -21.328 1 88.56 142 LEU B CA 1
ATOM 2252 C C . LEU B 1 142 ? -0.262 -5.559 -19.938 1 88.56 142 LEU B C 1
ATOM 2254 O O . LEU B 1 142 ? -1.089 -4.684 -19.672 1 88.56 142 LEU B O 1
ATOM 2258 N N . HIS B 1 143 ? 0.148 -6.387 -19.125 1 91.12 143 HIS B N 1
ATOM 2259 C CA . HIS B 1 143 ? -0.435 -6.426 -17.781 1 91.12 143 HIS B CA 1
ATOM 2260 C C . HIS B 1 143 ? 0.04 -5.25 -16.938 1 91.12 143 HIS B C 1
ATOM 2262 O O . HIS B 1 143 ? -0.695 -4.758 -16.078 1 91.12 143 HIS B O 1
ATOM 2268 N N . LEU B 1 144 ? 1.189 -4.719 -17.266 1 93.06 144 LEU B N 1
ATOM 2269 C CA . LEU B 1 144 ? 1.661 -3.514 -16.594 1 93.06 144 LEU B CA 1
ATOM 2270 C C . LEU B 1 144 ? 0.807 -2.307 -16.969 1 93.06 144 LEU B C 1
ATOM 2272 O O . LEU B 1 144 ? 0.524 -1.453 -16.125 1 93.06 144 LEU B O 1
ATOM 2276 N N . GLY B 1 145 ? 0.421 -2.264 -18.219 1 96 145 GLY B N 1
ATOM 2277 C CA . GLY B 1 145 ? -0.529 -1.246 -18.641 1 96 145 GLY B CA 1
ATOM 2278 C C . GLY B 1 145 ? -1.87 -1.356 -17.938 1 96 145 GLY B C 1
ATOM 2279 O O . GLY B 1 145 ? -2.492 -0.343 -17.625 1 96 145 GLY B O 1
ATOM 2280 N N . VAL B 1 146 ? -2.324 -2.584 -17.703 1 97.75 146 VAL B N 1
ATOM 2281 C CA . VAL B 1 146 ? -3.6 -2.83 -17.031 1 97.75 146 VAL B CA 1
ATOM 2282 C C . VAL B 1 146 ? -3.543 -2.311 -15.602 1 97.75 146 VAL B C 1
ATOM 2284 O O . VAL B 1 146 ? -4.539 -1.808 -15.07 1 97.75 146 VAL B O 1
ATOM 2287 N N . ILE B 1 147 ? -2.377 -2.434 -14.961 1 97.88 147 ILE B N 1
ATOM 2288 C CA . ILE B 1 147 ? -2.223 -1.894 -13.617 1 97.88 147 ILE B CA 1
ATOM 2289 C C . ILE B 1 147 ? -2.537 -0.4 -13.617 1 97.88 147 ILE B C 1
ATOM 2291 O O . ILE B 1 147 ? -3.355 0.069 -12.82 1 97.88 147 ILE B O 1
ATOM 2295 N N . GLU B 1 148 ? -1.886 0.296 -14.562 1 98.25 148 GLU B N 1
ATOM 2296 C CA . GLU B 1 148 ? -2.084 1.742 -14.602 1 98.25 148 GLU B CA 1
ATOM 2297 C C . GLU B 1 148 ? -3.525 2.092 -14.969 1 98.25 148 GLU B C 1
ATOM 2299 O O . GLU B 1 148 ? -4.074 3.08 -14.477 1 98.25 148 GLU B O 1
ATOM 2304 N N . LEU B 1 149 ? -4.121 1.324 -15.812 1 98.62 149 LEU B N 1
ATOM 2305 C CA . LEU B 1 149 ? -5.52 1.542 -16.172 1 98.62 149 LEU B CA 1
ATOM 2306 C C . LEU B 1 149 ? -6.43 1.324 -14.977 1 98.62 149 LEU B C 1
ATOM 2308 O O . LEU B 1 149 ? -7.398 2.062 -14.781 1 98.62 149 LEU B O 1
ATOM 2312 N N . ALA B 1 150 ? -6.191 0.268 -14.195 1 98.88 150 ALA B N 1
ATOM 2313 C CA . ALA B 1 150 ? -6.961 0.005 -12.977 1 98.88 150 ALA B CA 1
ATOM 2314 C C . ALA B 1 150 ? -6.816 1.15 -11.977 1 98.88 150 ALA B C 1
ATOM 2316 O O . ALA B 1 150 ? -7.793 1.556 -11.344 1 98.88 150 ALA B O 1
ATOM 2317 N N . VAL B 1 151 ? -5.641 1.682 -11.883 1 98.94 151 VAL B N 1
ATOM 2318 C CA . VAL B 1 151 ? -5.371 2.814 -11.008 1 98.94 151 VAL B CA 1
ATOM 2319 C C . VAL B 1 151 ? -6.148 4.039 -11.484 1 98.94 151 VAL B C 1
ATOM 2321 O O . VAL B 1 151 ? -6.746 4.754 -10.68 1 98.94 151 VAL B O 1
ATOM 2324 N N . ALA B 1 152 ? -6.105 4.285 -12.766 1 98.88 152 ALA B N 1
ATOM 2325 C CA . ALA B 1 152 ? -6.855 5.398 -13.336 1 98.88 152 ALA B CA 1
ATOM 2326 C C . ALA B 1 152 ? -8.352 5.242 -13.078 1 98.88 152 ALA B C 1
ATOM 2328 O O . ALA B 1 152 ? -9.039 6.215 -12.758 1 98.88 152 ALA B O 1
ATOM 2329 N N . ALA B 1 153 ? -8.844 4.051 -13.242 1 98.94 153 ALA B N 1
ATOM 2330 C CA . ALA B 1 153 ? -10.266 3.781 -13 1 98.94 153 ALA B CA 1
ATOM 2331 C C . ALA B 1 153 ? -10.625 4.035 -11.539 1 98.94 153 ALA B C 1
ATOM 2333 O O . ALA B 1 153 ? -11.664 4.633 -11.242 1 98.94 153 ALA B O 1
ATOM 2334 N N . LEU B 1 154 ? -9.805 3.539 -10.641 1 98.94 154 LEU B N 1
ATOM 2335 C CA . LEU B 1 154 ? -10.039 3.787 -9.219 1 98.94 154 LEU B CA 1
ATOM 2336 C C . LEU B 1 154 ? -10.016 5.281 -8.922 1 98.94 154 LEU B C 1
ATOM 2338 O O . LEU B 1 154 ? -10.828 5.773 -8.125 1 98.94 154 LEU B O 1
ATOM 2342 N N . THR B 1 155 ? -9.062 5.977 -9.516 1 98.94 155 THR B N 1
ATOM 2343 C CA . THR B 1 155 ? -8.93 7.414 -9.312 1 98.94 155 THR B CA 1
ATOM 2344 C C . THR B 1 155 ? -10.18 8.141 -9.797 1 98.94 155 THR B C 1
ATOM 2346 O O . THR B 1 155 ? -10.664 9.07 -9.133 1 98.94 155 THR B O 1
ATOM 2349 N N . LEU B 1 156 ? -10.68 7.734 -10.906 1 98.81 156 LEU B N 1
ATOM 2350 C CA . LEU B 1 156 ? -11.914 8.305 -11.414 1 98.81 156 LEU B CA 1
ATOM 2351 C C . LEU B 1 156 ? -13.07 8.039 -10.453 1 98.81 156 LEU B C 1
ATOM 2353 O O . LEU B 1 156 ? -13.891 8.93 -10.203 1 98.81 156 LEU B O 1
ATOM 2357 N N . GLN B 1 157 ? -13.172 6.852 -9.961 1 98.88 157 GLN B N 1
ATOM 2358 C CA . GLN B 1 157 ? -14.188 6.535 -8.969 1 98.88 157 GLN B CA 1
ATOM 2359 C C . GLN B 1 157 ? -14.055 7.434 -7.738 1 98.88 157 GLN B C 1
ATOM 2361 O O . GLN B 1 157 ? -15.055 7.891 -7.184 1 98.88 157 GLN B O 1
ATOM 2366 N N . ALA B 1 158 ? -12.836 7.602 -7.352 1 98.81 158 ALA B N 1
ATOM 2367 C CA . ALA B 1 158 ? -12.586 8.438 -6.18 1 98.81 158 ALA B CA 1
ATOM 2368 C C . ALA B 1 158 ? -13.094 9.859 -6.398 1 98.81 158 ALA B C 1
ATOM 2370 O O . ALA B 1 158 ? -13.672 10.461 -5.5 1 98.81 158 ALA B O 1
ATOM 2371 N N . ILE B 1 159 ? -12.836 10.422 -7.574 1 98.62 159 ILE B N 1
ATOM 2372 C CA . ILE B 1 159 ? -13.328 11.758 -7.906 1 98.62 159 ILE B CA 1
ATOM 2373 C C . ILE B 1 159 ? -14.852 11.789 -7.789 1 98.62 159 ILE B C 1
ATOM 2375 O O . ILE B 1 159 ? -15.406 12.648 -7.113 1 98.62 159 ILE B O 1
ATOM 2379 N N . VAL B 1 160 ? -15.477 10.836 -8.312 1 98.69 160 VAL B N 1
ATOM 2380 C CA . VAL B 1 160 ? -16.938 10.805 -8.391 1 98.69 160 VAL B CA 1
ATOM 2381 C C . VAL B 1 160 ? -17.516 10.586 -6.996 1 98.69 160 VAL B C 1
ATOM 2383 O O . VAL B 1 160 ? -18.375 11.352 -6.547 1 98.69 160 VAL B O 1
ATOM 2386 N N . ILE B 1 161 ? -17.078 9.578 -6.273 1 98.69 161 ILE B N 1
ATOM 2387 C CA . ILE B 1 161 ? -17.641 9.18 -4.988 1 98.69 161 ILE B CA 1
ATOM 2388 C C . ILE B 1 161 ? -17.422 10.297 -3.967 1 98.69 161 ILE B C 1
ATOM 2390 O O . ILE B 1 161 ? -18.359 10.664 -3.246 1 98.69 161 ILE B O 1
ATOM 2394 N N . ASN B 1 162 ? -16.25 10.852 -3.93 1 98.31 162 ASN B N 1
ATOM 2395 C CA . ASN B 1 162 ? -15.984 11.914 -2.967 1 98.31 162 ASN B CA 1
ATOM 2396 C C . ASN B 1 162 ? -16.812 13.164 -3.266 1 98.31 162 ASN B C 1
ATOM 2398 O O . ASN B 1 162 ? -17.375 13.766 -2.357 1 98.31 162 ASN B O 1
ATOM 2402 N N . ARG B 1 163 ? -16.859 13.516 -4.473 1 97.44 163 ARG B N 1
ATOM 2403 C CA . ARG B 1 163 ? -17.594 14.727 -4.82 1 97.44 163 ARG B CA 1
ATOM 2404 C C . ARG B 1 163 ? -19.094 14.531 -4.605 1 97.44 163 ARG B C 1
ATOM 2406 O O . ARG B 1 163 ? -19.797 15.461 -4.199 1 97.44 163 ARG B O 1
ATOM 2413 N N . LEU B 1 164 ? -19.609 13.336 -4.887 1 97.12 164 LEU B N 1
ATOM 2414 C CA . LEU B 1 164 ? -21 13.039 -4.578 1 97.12 164 LEU B CA 1
ATOM 2415 C C . LEU B 1 164 ? -21.25 13.125 -3.078 1 97.12 164 LEU B C 1
ATOM 2417 O O . LEU B 1 164 ? -22.359 13.469 -2.652 1 97.12 164 LEU B O 1
ATOM 2421 N N . ALA B 1 165 ? -20.266 12.836 -2.295 1 96.38 165 ALA B N 1
ATOM 2422 C CA . ALA B 1 165 ? -20.375 12.891 -0.84 1 96.38 165 ALA B CA 1
ATOM 2423 C C . ALA B 1 165 ? -20.188 14.312 -0.325 1 96.38 165 ALA B C 1
ATOM 2425 O O . ALA B 1 165 ? -20.25 14.555 0.884 1 96.38 165 ALA B O 1
ATOM 2426 N N . GLY B 1 166 ? -19.859 15.258 -1.239 1 95.62 166 GLY B N 1
ATOM 2427 C CA . GLY B 1 166 ? -19.719 16.656 -0.869 1 95.62 166 GLY B CA 1
ATOM 2428 C C . GLY B 1 166 ? -18.297 17.047 -0.513 1 95.62 166 GLY B C 1
ATOM 2429 O O . GLY B 1 166 ? -18.062 18.141 0.012 1 95.62 166 GLY B O 1
ATOM 2430 N N . ILE B 1 167 ? -17.422 16.156 -0.762 1 95.81 167 ILE B N 1
ATOM 2431 C CA . ILE B 1 167 ? -16.016 16.438 -0.496 1 95.81 167 ILE B CA 1
ATOM 2432 C C . ILE B 1 167 ? -15.383 17.109 -1.713 1 95.81 167 ILE B C 1
ATOM 2434 O O . ILE B 1 167 ? -15.609 16.688 -2.85 1 95.81 167 ILE B O 1
ATOM 2438 N N . ALA B 1 168 ? -14.641 18.156 -1.477 1 96.12 168 ALA B N 1
ATOM 2439 C CA . ALA B 1 168 ? -13.992 18.906 -2.557 1 96.12 168 ALA B CA 1
ATOM 2440 C C . ALA B 1 168 ? -12.734 18.188 -3.041 1 96.12 168 ALA B C 1
ATOM 2442 O O . ALA B 1 168 ? -11.648 18.766 -3.037 1 96.12 168 ALA B O 1
ATOM 2443 N N . TYR B 1 169 ? -12.852 17.016 -3.502 1 96.31 169 TYR B N 1
ATOM 2444 C CA . TYR B 1 169 ? -11.75 16.219 -4.027 1 96.31 169 TYR B CA 1
ATOM 2445 C C . TYR B 1 169 ? -11.148 16.859 -5.27 1 96.31 169 TYR B C 1
ATOM 2447 O O . TYR B 1 169 ? -11.875 17.281 -6.176 1 96.31 169 TYR B O 1
ATOM 2455 N N . PRO B 1 170 ? -9.82 16.984 -5.258 1 96.19 170 PRO B N 1
ATOM 2456 C CA . PRO B 1 170 ? -9.203 17.672 -6.398 1 96.19 170 PRO B CA 1
ATOM 2457 C C . PRO B 1 170 ? -9.297 16.859 -7.691 1 96.19 170 PRO B C 1
ATOM 2459 O O . PRO B 1 170 ? -9.375 15.625 -7.652 1 96.19 170 PRO B O 1
ATOM 2462 N N . VAL B 1 171 ? -9.227 17.562 -8.766 1 93.81 171 VAL B N 1
ATOM 2463 C CA . VAL B 1 171 ? -9.297 16.891 -10.055 1 93.81 171 VAL B CA 1
ATOM 2464 C C . VAL B 1 171 ? -7.902 16.469 -10.5 1 93.81 171 VAL B C 1
ATOM 2466 O O . VAL B 1 171 ? -7.746 15.508 -11.266 1 93.81 171 VAL B O 1
ATOM 2469 N N . TRP B 1 172 ? -6.922 17.141 -9.969 1 96.06 172 TRP B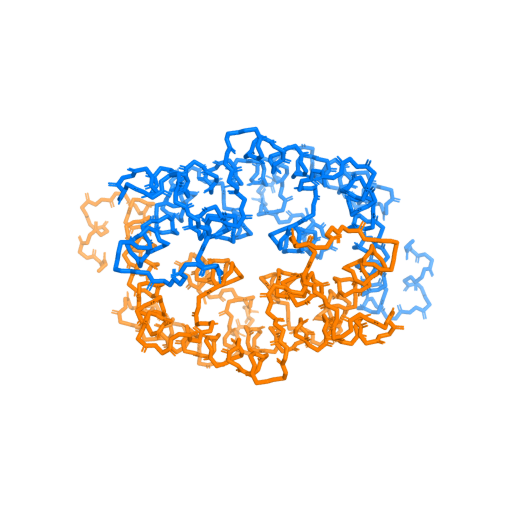 N 1
ATOM 2470 C CA . TRP B 1 172 ? -5.574 16.781 -10.383 1 96.06 172 TRP B CA 1
ATOM 2471 C C . TRP B 1 172 ? -4.586 16.953 -9.227 1 96.06 172 TRP B C 1
ATOM 2473 O O . TRP B 1 172 ? -4.207 15.984 -8.57 1 96.06 172 TRP B O 1
ATOM 2483 N N . THR B 1 173 ? -4.219 18.141 -8.797 1 94.19 173 THR B N 1
ATOM 2484 C CA . THR B 1 173 ? -3.303 18.375 -7.688 1 94.19 173 THR B CA 1
ATOM 2485 C C . THR B 1 173 ? -4.055 18.891 -6.465 1 94.19 173 THR B C 1
ATOM 2487 O O . THR B 1 173 ? -5.105 19.516 -6.598 1 94.19 173 THR B O 1
ATOM 2490 N N . SER B 1 174 ? -3.461 18.312 -5.32 1 83.88 174 SER B N 1
ATOM 2491 C CA . SER B 1 174 ? -4.02 18.844 -4.078 1 83.88 174 SER B CA 1
ATOM 2492 C C . SER B 1 174 ? -3.574 20.281 -3.84 1 83.88 174 SER B C 1
ATOM 2494 O O . SER B 1 174 ? -2.477 20.672 -4.246 1 83.88 174 SER B O 1
ATOM 2496 N N . ARG B 1 175 ? -4.59 21.141 -3.516 1 63.84 175 ARG B N 1
ATOM 2497 C CA . ARG B 1 175 ? -4.246 22.516 -3.209 1 63.84 175 ARG B CA 1
ATOM 2498 C C . ARG B 1 175 ? -3.439 22.609 -1.918 1 63.84 175 ARG B C 1
ATOM 2500 O O . ARG B 1 175 ? -3.773 21.969 -0.923 1 63.84 175 ARG B O 1
ATOM 2507 N N . GLU B 1 176 ? -2.104 22.359 -2.027 1 53.66 176 GLU B N 1
ATOM 2508 C CA . GLU B 1 176 ? -1.329 22.609 -0.816 1 53.66 176 GLU B CA 1
ATOM 2509 C C . GLU B 1 176 ? -2.018 23.625 0.081 1 53.66 176 GLU B C 1
ATOM 2511 O O . GLU B 1 176 ? -2.566 24.625 -0.406 1 53.66 176 GLU B O 1
ATOM 2516 N N . PRO B 1 177 ? -2.344 23.188 1.489 1 43.91 177 PRO B N 1
ATOM 2517 C CA . PRO B 1 177 ? -2.762 24.422 2.168 1 43.91 177 PRO B CA 1
ATOM 2518 C C . PRO B 1 177 ? -1.777 25.578 1.971 1 43.91 177 PRO B C 1
ATOM 2520 O O . PRO B 1 177 ? -0.594 25.344 1.713 1 43.91 177 PRO B O 1
#

Secondary structure (DSSP, 8-state):
-HHHHTTS-HHHHHHHHHHHHHHHHHHHHHHHHHHH-S----HHHHHHHHHHHHSTTSGGGSHHHHHHHHHHHHHHHHHHHHHTT-TTSPPHHHH---HHHHHHHHHHHHHHHHHHHHTT---THHHHHHHHHHTTSS-SHHHHHHHHHHHHHHHHHHHHHHHHTT----SSS----/-HHHHTTS-HHHHHHHHHHHHHHHHHHHHHHHHHHH-S----HHHHHHHHHHHHSTTSGGGSHHHHHHHHHHHHHHHHHHHHHTT-TTSPPHHHH---HHHHHHHHHHHHHHHHHHHHTT---THHHHHHHHHHTTSS-SHHHHHHHHHHHHHHHHHHHHHHHHTT----SSS----

Nearest PDB structures (foldseek):
  7voj-assembly1_B  TM=3.972E-01  e=3.056E-01  Arabidopsis thaliana

Organism: NCBI:txid927083

Foldseek 3Di:
DVVVVVVDPPVVVLVVLLVVLLCVLQVVQVVVCVVPVAPLHDDLLSVLSNCLSNPLQDQLNFQALLLVLLVLLLCLLLVLCVVLVCLPPAACVVVNQDPSLVRSLVRSLVRSVVVCVVVVSDHPSSNVSNNCSSRPVQHDPVSSVSHSVSSNSSSVSSCVSCVVVVHPRDNGGRPDD/DVVVVVPDPPVVVLVVLLVVLLCVLQVVQVVVCVVPVAPLHDDLLSVLSNCLSNPLLDQLNFQALLLVLLVLLLCLLLVLCVVLVCLPPAACVVVNQDPSLVRSLVRSLVRSVVVCVVVVSDHPSSNVSNNCSSRPVQHDPVSSVSHSVSSNSSSVSSCVSCVVVVHPRDNGGRPDD